Protein AF-A0A961MSW7-F1 (afdb_monomer)

Mean predicted aligned error: 19.06 Å

pLDDT: mean 79.47, std 16.55, range [31.94, 97.75]

Radius of gyration: 31.88 Å; Cα contacts (8 Å, |Δi|>4): 361; chains: 1; bounding box: 86×65×63 Å

Sequence (354 aa):
MDDGFERGGVAPSEGALSVLRSAATERIRQALGAEGLAASNPMQLAEMANDVLESLVAARDEKPTILEQRQMLREVVEVLNAERLAASQPEAPEEPEEDPLADPLAEPESRNAPDAKNKRSLQVKAQVMPLLMQRIDISVASSLGPDQLRAQIAEIVEEIIVDLRIQLNAAELRNIVRLLVDDMVGLGPLEPLLADETVTDIMVNGPHQVYVERKGKLELTDVQFRDDPHVIHVATRIVTEVGRRVDESVPLVDARLKDGSRVNIIIPPLAIDGPTIAIRKFSKKEITLDVMARQGNISTDMATVLKIAGRARLNILISGGTGSGKTTLLNAMSRMIDHGERTITIEDAAELQL

Structure (mmCIF, N/CA/C/O backbone):
data_AF-A0A961MSW7-F1
#
_entry.id   AF-A0A961MSW7-F1
#
loop_
_atom_site.group_PDB
_atom_site.id
_atom_site.type_symbol
_atom_site.label_atom_id
_atom_site.label_alt_id
_atom_site.label_comp_id
_atom_site.label_asym_id
_atom_site.label_entity_id
_atom_site.label_seq_id
_atom_site.pdbx_PDB_ins_code
_atom_site.Cartn_x
_atom_site.Cartn_y
_atom_site.Cartn_z
_atom_site.occupancy
_atom_site.B_iso_or_equiv
_atom_site.auth_seq_id
_atom_site.auth_comp_id
_atom_site.auth_asym_id
_atom_site.auth_atom_id
_atom_site.pdbx_PDB_model_num
ATOM 1 N N . MET A 1 1 ? -61.506 -53.353 21.361 1.00 39.97 1 MET A N 1
ATOM 2 C CA . MET A 1 1 ? -62.158 -52.034 21.426 1.00 39.97 1 MET A CA 1
ATOM 3 C C . MET A 1 1 ? -61.024 -51.036 21.257 1.00 39.97 1 MET A C 1
ATOM 5 O O . MET A 1 1 ? -60.507 -50.544 22.242 1.00 39.97 1 MET A O 1
ATOM 9 N N . ASP A 1 2 ? -60.353 -50.937 20.115 1.00 36.78 2 ASP A N 1
ATOM 10 C CA . ASP A 1 2 ? -60.849 -50.801 18.741 1.00 36.78 2 ASP A CA 1
ATOM 11 C C . ASP A 1 2 ? -61.930 -49.726 18.654 1.00 36.78 2 ASP A C 1
ATOM 13 O O . ASP A 1 2 ? -63.113 -50.037 18.711 1.00 36.78 2 ASP A O 1
ATOM 17 N N . ASP A 1 3 ? -61.476 -48.473 18.619 1.00 34.28 3 ASP A N 1
ATOM 18 C CA . ASP A 1 3 ? -62.242 -47.331 18.133 1.00 34.28 3 ASP A CA 1
ATOM 19 C C . ASP A 1 3 ? -61.426 -46.697 17.007 1.00 34.28 3 ASP A C 1
ATOM 21 O O . ASP A 1 3 ? -60.415 -46.020 17.217 1.00 34.28 3 ASP A O 1
ATOM 25 N N . GLY A 1 4 ? -61.855 -47.014 15.786 1.00 31.94 4 GLY A N 1
ATOM 26 C CA . GLY A 1 4 ? -61.312 -46.495 14.547 1.00 31.94 4 GLY A CA 1
ATOM 27 C C . GLY A 1 4 ? -61.619 -45.010 14.391 1.00 31.94 4 GLY A C 1
ATOM 28 O O . GLY A 1 4 ? -62.773 -44.594 14.320 1.00 31.94 4 GLY A O 1
ATOM 29 N N . PHE A 1 5 ? -60.560 -44.215 14.271 1.00 35.22 5 PHE A N 1
ATOM 30 C CA . PHE A 1 5 ? -60.626 -42.875 13.704 1.00 35.22 5 PHE A CA 1
ATOM 31 C C . PHE A 1 5 ? -60.411 -42.978 12.188 1.00 35.22 5 PHE A C 1
ATOM 33 O O . PHE A 1 5 ? -59.317 -42.753 11.676 1.00 35.22 5 PHE A O 1
ATOM 40 N N . GLU A 1 6 ? -61.470 -43.317 11.454 1.00 40.62 6 GLU A N 1
ATOM 41 C CA . GLU A 1 6 ? -61.567 -42.960 10.040 1.00 40.62 6 GLU A CA 1
ATOM 42 C C . GLU A 1 6 ? -62.096 -41.525 9.930 1.00 40.62 6 GLU A C 1
ATOM 44 O O . GLU A 1 6 ? -63.276 -41.248 10.143 1.00 40.62 6 GLU A O 1
ATOM 49 N N . ARG A 1 7 ? -61.215 -40.598 9.551 1.00 38.06 7 ARG A N 1
ATOM 50 C CA . ARG A 1 7 ? -61.574 -39.485 8.664 1.00 38.06 7 ARG A CA 1
ATOM 51 C C . ARG A 1 7 ? -60.476 -39.357 7.623 1.00 38.06 7 ARG A C 1
ATOM 53 O O . ARG A 1 7 ? -59.523 -38.603 7.793 1.00 38.06 7 ARG A O 1
ATOM 60 N N . GLY A 1 8 ? -60.616 -40.141 6.558 1.00 36.19 8 GLY A N 1
ATOM 61 C CA . GLY A 1 8 ? -59.889 -39.926 5.318 1.00 36.19 8 GLY A CA 1
ATOM 62 C C . GLY A 1 8 ? -60.312 -38.591 4.713 1.00 36.19 8 GLY A C 1
ATOM 63 O O . GLY A 1 8 ? -61.381 -38.485 4.123 1.00 36.19 8 GLY A O 1
ATOM 64 N N . GLY A 1 9 ? -59.477 -37.571 4.885 1.00 36.75 9 GLY A N 1
ATOM 65 C CA . GLY A 1 9 ? -59.354 -36.509 3.897 1.00 36.75 9 GLY A CA 1
ATOM 66 C C . GLY A 1 9 ? -58.279 -36.963 2.925 1.00 36.75 9 GLY A C 1
ATOM 67 O O . GLY A 1 9 ? -57.120 -37.083 3.318 1.00 36.75 9 GLY A O 1
ATOM 68 N N . VAL A 1 10 ? -58.666 -37.301 1.697 1.00 45.53 10 VAL A N 1
ATOM 69 C CA . VAL A 1 10 ? -57.711 -37.578 0.622 1.00 45.53 10 VAL A CA 1
ATOM 70 C C . VAL A 1 10 ? -56.854 -36.320 0.464 1.00 45.53 10 VAL A C 1
ATOM 72 O O . VAL A 1 10 ? -57.391 -35.229 0.284 1.00 45.53 10 VAL A O 1
ATOM 75 N N . ALA A 1 11 ? -55.534 -36.447 0.628 1.00 47.41 11 ALA A N 1
ATOM 76 C CA . ALA A 1 11 ? -54.629 -35.327 0.406 1.00 47.41 11 ALA A CA 1
ATOM 77 C C . ALA A 1 11 ? -54.784 -34.874 -1.056 1.00 47.41 11 ALA A C 1
ATOM 79 O O . ALA A 1 11 ? -54.751 -35.728 -1.952 1.00 47.41 11 ALA A O 1
ATOM 80 N N . PRO A 1 12 ? -54.987 -33.573 -1.320 1.00 56.25 12 PRO A N 1
ATOM 81 C CA . PRO A 1 12 ? -55.142 -33.094 -2.682 1.00 56.25 12 PRO A CA 1
ATOM 82 C C . PRO A 1 12 ? -53.897 -33.475 -3.487 1.00 56.25 12 PRO A C 1
ATOM 84 O O . PRO A 1 12 ? -52.772 -33.261 -3.043 1.00 56.25 12 PRO A O 1
ATOM 87 N N . SER A 1 13 ? -54.091 -34.058 -4.675 1.00 59.78 13 SER A N 1
ATOM 88 C CA . SER A 1 13 ? -52.970 -34.390 -5.567 1.00 59.78 13 SER A CA 1
ATOM 89 C C . SER A 1 13 ? -52.065 -33.167 -5.782 1.00 59.78 13 SER A C 1
ATOM 91 O O . SER A 1 13 ? -52.550 -32.037 -5.810 1.00 59.78 13 SER A O 1
ATOM 93 N N . GLU A 1 14 ? -50.762 -33.369 -5.977 1.00 60.00 14 GLU A N 1
ATOM 94 C CA . GLU A 1 14 ? -49.770 -32.292 -6.165 1.00 60.00 14 GLU A CA 1
ATOM 95 C C . GLU A 1 14 ? -50.173 -31.300 -7.288 1.00 60.00 14 GLU A C 1
ATOM 97 O O . GLU A 1 14 ? -49.920 -30.096 -7.212 1.00 60.00 14 GLU A O 1
ATOM 102 N N . GLY A 1 15 ? -50.925 -31.782 -8.287 1.00 64.56 15 GLY A N 1
ATOM 103 C CA . GLY A 1 15 ? -51.535 -30.963 -9.339 1.00 64.56 15 GLY A CA 1
ATOM 104 C C . GLY A 1 15 ? -52.689 -30.055 -8.881 1.00 64.56 15 GLY A C 1
ATOM 105 O O . GLY A 1 15 ? -52.911 -29.005 -9.469 1.00 64.56 15 GLY A O 1
ATOM 106 N N . ALA A 1 16 ? -53.421 -30.401 -7.823 1.00 68.19 16 ALA A N 1
ATOM 107 C CA . ALA A 1 16 ? -54.481 -29.560 -7.266 1.00 68.19 16 ALA A CA 1
ATOM 108 C C . ALA A 1 16 ? -53.926 -28.382 -6.442 1.00 68.19 16 ALA A C 1
ATOM 110 O O . ALA A 1 16 ? -54.521 -27.302 -6.451 1.00 68.19 16 ALA A O 1
ATOM 111 N N . LEU A 1 17 ? -52.781 -28.569 -5.774 1.00 74.12 17 LEU A N 1
ATOM 112 C CA . LEU A 1 17 ? -52.085 -27.520 -5.019 1.00 74.12 17 LEU A CA 1
ATOM 113 C C . LEU A 1 17 ? -51.439 -26.485 -5.951 1.00 74.12 17 LEU A C 1
ATOM 115 O O . LEU A 1 17 ? -51.534 -25.282 -5.705 1.00 74.12 17 LEU A O 1
ATOM 119 N N . SER A 1 18 ? -50.859 -26.928 -7.072 1.00 77.31 18 SER A N 1
ATOM 120 C CA . SER A 1 18 ? -50.291 -26.018 -8.074 1.00 77.31 18 SER A CA 1
ATOM 121 C C . SER A 1 18 ? -51.361 -25.142 -8.741 1.00 77.31 18 SER A C 1
ATOM 123 O O . SER A 1 18 ? -51.132 -23.949 -8.938 1.00 77.31 18 SER A O 1
ATOM 125 N N . VAL A 1 19 ? -52.557 -25.690 -8.994 1.00 82.06 19 VAL A N 1
ATOM 126 C CA . VAL A 1 19 ? -53.711 -24.932 -9.512 1.00 82.06 19 VAL A CA 1
ATOM 127 C C . VAL A 1 19 ? -54.172 -23.864 -8.518 1.00 82.06 19 VAL A C 1
ATOM 129 O O . VAL A 1 19 ? -54.450 -22.737 -8.928 1.00 82.06 19 VAL A O 1
ATOM 132 N N . LEU A 1 20 ? -54.226 -24.180 -7.219 1.00 83.31 20 LEU A N 1
ATOM 133 C CA . LEU A 1 20 ? -54.593 -23.213 -6.176 1.00 83.31 20 LEU A CA 1
ATOM 134 C C . LEU A 1 20 ? -53.576 -22.077 -6.066 1.00 83.31 20 LEU A C 1
ATOM 136 O O . LEU A 1 20 ? -53.967 -20.911 -6.014 1.00 83.31 20 LEU A O 1
ATOM 140 N N . ARG A 1 21 ? -52.283 -22.410 -6.101 1.00 85.00 21 ARG A N 1
ATOM 141 C CA . ARG A 1 21 ? -51.196 -21.427 -6.111 1.00 85.00 21 ARG A CA 1
ATOM 142 C C . ARG A 1 21 ? -51.318 -20.481 -7.303 1.00 85.00 21 ARG A C 1
ATOM 144 O O . ARG A 1 21 ? -51.353 -19.270 -7.120 1.00 85.00 21 ARG A O 1
ATOM 151 N N . SER A 1 22 ? -51.442 -21.026 -8.514 1.00 84.38 22 SER A N 1
ATOM 152 C CA . SER A 1 22 ? -51.567 -20.226 -9.736 1.00 84.38 22 SER A CA 1
ATOM 153 C C . SER A 1 22 ? -52.823 -19.349 -9.738 1.00 84.38 22 SER A C 1
ATOM 155 O O . SER A 1 22 ? -52.746 -18.187 -10.130 1.00 84.38 22 SER A O 1
ATOM 157 N N . ALA A 1 23 ? -53.959 -19.864 -9.257 1.00 86.88 23 ALA A N 1
ATOM 158 C CA . ALA A 1 23 ? -55.196 -19.093 -9.142 1.00 86.88 23 ALA A CA 1
ATOM 159 C C . ALA A 1 23 ? -55.085 -17.947 -8.120 1.00 86.88 23 ALA A C 1
ATOM 161 O O . ALA A 1 23 ? -55.600 -16.856 -8.367 1.00 86.88 23 ALA A O 1
ATOM 162 N N . ALA A 1 24 ? -54.400 -18.172 -6.994 1.00 87.19 24 ALA A N 1
ATOM 163 C CA . ALA A 1 24 ? -54.159 -17.141 -5.989 1.00 87.19 24 ALA A CA 1
ATOM 164 C C . ALA A 1 24 ? -53.252 -16.026 -6.528 1.00 87.19 24 ALA A C 1
ATOM 166 O O . ALA A 1 24 ? -53.612 -14.853 -6.437 1.00 87.19 24 ALA A O 1
ATOM 167 N N . THR A 1 25 ? -52.123 -16.383 -7.151 1.00 87.12 25 THR A N 1
ATOM 168 C CA . THR A 1 25 ? -51.197 -15.412 -7.754 1.00 87.12 25 THR A CA 1
ATOM 169 C C . THR A 1 25 ? -51.886 -14.574 -8.833 1.00 87.12 25 THR A C 1
ATOM 171 O O . THR A 1 25 ? -51.756 -13.353 -8.831 1.00 87.12 25 THR A O 1
ATOM 174 N N . GLU A 1 26 ? -52.672 -15.197 -9.717 1.00 88.12 26 GLU A N 1
ATOM 175 C CA . GLU A 1 26 ? -53.381 -14.485 -10.787 1.00 88.12 26 GLU A CA 1
ATOM 176 C C . GLU A 1 26 ? -54.451 -13.530 -10.243 1.00 88.12 26 GLU A C 1
ATOM 178 O O . GLU A 1 26 ? -54.560 -12.390 -10.690 1.00 88.12 26 GLU A O 1
ATOM 183 N N . ARG A 1 27 ? -55.208 -13.949 -9.223 1.00 88.56 27 ARG A N 1
ATOM 184 C CA . ARG A 1 27 ? -56.235 -13.100 -8.607 1.00 88.56 27 ARG A CA 1
ATOM 185 C C . ARG A 1 27 ? -55.637 -11.873 -7.919 1.00 88.56 27 ARG A C 1
ATOM 187 O O . ARG A 1 27 ? -56.224 -10.796 -7.978 1.00 88.56 27 ARG A O 1
ATOM 194 N N . ILE A 1 28 ? -54.467 -12.021 -7.300 1.00 87.44 28 ILE A N 1
ATOM 195 C CA . ILE A 1 28 ? -53.741 -10.907 -6.672 1.00 87.44 28 ILE A CA 1
ATOM 196 C C . ILE A 1 28 ? -53.161 -9.974 -7.741 1.00 87.44 28 ILE A C 1
ATOM 198 O O . ILE A 1 28 ? -53.264 -8.755 -7.604 1.00 87.44 28 ILE A O 1
ATOM 202 N N . ARG A 1 29 ? -52.644 -10.526 -8.845 1.00 86.69 29 ARG A N 1
ATOM 203 C CA . ARG A 1 29 ? -52.167 -9.747 -9.996 1.00 86.69 29 ARG A CA 1
ATOM 204 C C . ARG A 1 29 ? -53.279 -8.891 -10.605 1.00 86.69 29 ARG A C 1
ATOM 206 O O . ARG A 1 29 ? -53.068 -7.709 -10.858 1.00 86.69 29 ARG A O 1
ATOM 213 N N . GLN A 1 30 ? -54.472 -9.459 -10.775 1.00 86.44 30 GLN A N 1
ATOM 214 C CA . GLN A 1 30 ? -55.647 -8.736 -11.274 1.00 86.44 30 GLN A CA 1
ATOM 215 C C . GLN A 1 30 ? -56.149 -7.666 -10.297 1.00 86.44 30 GLN A C 1
ATOM 217 O O . GLN A 1 30 ? -56.642 -6.631 -10.735 1.00 86.44 30 GLN A O 1
ATOM 222 N N . ALA A 1 31 ? -56.025 -7.899 -8.987 1.00 85.81 31 ALA A N 1
ATOM 223 C CA . ALA A 1 31 ? -56.463 -6.948 -7.969 1.00 85.81 31 ALA A CA 1
ATOM 224 C C . ALA A 1 31 ? -55.526 -5.735 -7.828 1.00 85.81 31 ALA A C 1
ATOM 226 O O . ALA A 1 31 ? -56.005 -4.630 -7.590 1.00 85.81 31 ALA A O 1
ATOM 227 N N . LEU A 1 32 ? -54.209 -5.935 -7.955 1.00 83.06 32 LEU A N 1
ATOM 228 C CA . LEU A 1 32 ? -53.208 -4.881 -7.747 1.00 83.06 32 LEU A CA 1
ATOM 229 C C . LEU A 1 32 ? -52.755 -4.192 -9.042 1.00 83.06 32 LEU A C 1
ATOM 231 O O . LEU A 1 32 ? -52.395 -3.016 -9.007 1.00 83.06 32 LEU A O 1
ATOM 235 N N . GLY A 1 33 ? -52.747 -4.894 -10.179 1.00 80.94 33 GLY A N 1
ATOM 236 C CA . GLY A 1 33 ? -52.084 -4.414 -11.396 1.00 80.94 33 GLY A CA 1
ATOM 237 C C . GLY A 1 33 ? -50.563 -4.246 -11.223 1.00 80.94 33 GLY A C 1
ATOM 238 O O . GLY A 1 33 ? -50.015 -4.457 -10.141 1.00 80.94 33 GLY A O 1
ATOM 239 N N . ALA A 1 34 ? -49.854 -3.867 -12.291 1.00 73.62 34 ALA A N 1
ATOM 240 C CA . ALA A 1 34 ? -48.390 -3.723 -12.258 1.00 73.62 34 ALA A CA 1
ATOM 241 C C . ALA A 1 34 ? -47.924 -2.597 -11.311 1.00 73.62 34 ALA A C 1
ATOM 243 O O . ALA A 1 34 ? -47.009 -2.794 -10.511 1.00 73.62 34 ALA A O 1
ATOM 244 N N . GLU A 1 35 ? -48.603 -1.446 -11.343 1.00 73.06 35 GLU A N 1
ATOM 245 C CA . GLU A 1 35 ? -48.286 -0.293 -10.489 1.00 73.06 35 GLU A CA 1
ATOM 246 C C . GLU A 1 35 ? -48.590 -0.563 -9.008 1.00 73.06 35 GLU A C 1
ATOM 248 O O . GLU A 1 35 ? -47.777 -0.250 -8.135 1.00 73.06 35 GLU A O 1
ATOM 253 N N . GLY A 1 36 ? -49.732 -1.192 -8.704 1.00 79.25 36 GLY A N 1
ATOM 254 C CA . GLY A 1 36 ? -50.098 -1.523 -7.326 1.00 79.25 36 GLY A CA 1
ATOM 255 C C . GLY A 1 36 ? -49.202 -2.607 -6.730 1.00 79.25 36 GLY A C 1
ATOM 256 O O . GLY A 1 36 ? -48.890 -2.559 -5.538 1.00 79.25 36 GLY A O 1
ATOM 257 N N . LEU A 1 37 ? -48.717 -3.544 -7.551 1.00 81.06 37 LEU A N 1
ATOM 258 C CA . LEU A 1 37 ? -47.756 -4.552 -7.113 1.00 81.06 37 LEU A CA 1
ATOM 259 C C . LEU A 1 37 ? -46.410 -3.910 -6.751 1.00 81.06 37 LEU A C 1
ATOM 261 O O . LEU A 1 37 ? -45.877 -4.208 -5.685 1.00 81.06 37 LEU A O 1
ATOM 265 N N . ALA A 1 38 ? -45.904 -2.988 -7.581 1.00 79.75 38 ALA A N 1
ATOM 266 C CA . ALA A 1 38 ? -44.663 -2.248 -7.332 1.00 79.75 38 ALA A CA 1
ATOM 267 C C . ALA A 1 38 ? -44.727 -1.379 -6.059 1.00 79.75 38 ALA A C 1
ATOM 269 O O . ALA A 1 38 ? -43.737 -1.278 -5.328 1.00 79.75 38 ALA A O 1
ATOM 270 N N . ALA A 1 39 ? -45.893 -0.787 -5.773 1.00 80.50 39 ALA A N 1
ATOM 271 C CA . ALA A 1 39 ? -46.122 0.087 -4.619 1.00 80.50 39 ALA A CA 1
ATOM 272 C C . ALA A 1 39 ? -46.378 -0.657 -3.290 1.00 80.50 39 ALA A C 1
ATOM 274 O O . ALA A 1 39 ? -46.269 -0.058 -2.218 1.00 80.50 39 ALA A O 1
ATOM 275 N N . SER A 1 40 ? -46.717 -1.948 -3.337 1.00 82.31 40 SER A N 1
ATOM 276 C CA . SER A 1 40 ? -47.061 -2.740 -2.148 1.00 82.31 40 SER A CA 1
ATOM 277 C C . SER A 1 40 ? -45.824 -3.139 -1.340 1.00 82.31 40 SER A C 1
ATOM 279 O O . SER A 1 40 ? -44.798 -3.518 -1.897 1.00 82.31 40 SER A O 1
ATOM 281 N N . ASN A 1 41 ? -45.896 -3.113 -0.007 1.00 85.56 41 ASN A N 1
ATOM 282 C CA . ASN A 1 41 ? -44.807 -3.628 0.830 1.00 85.56 41 ASN A CA 1
ATOM 283 C C . ASN A 1 41 ? -44.927 -5.160 1.051 1.00 85.56 41 ASN A C 1
ATOM 285 O O . ASN A 1 41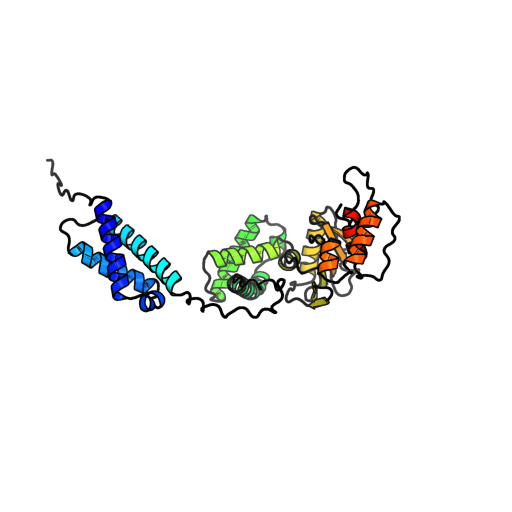 ? -46.013 -5.724 0.895 1.00 85.56 41 ASN A O 1
ATOM 289 N N . PRO A 1 42 ? -43.841 -5.867 1.433 1.00 81.44 42 PRO A N 1
ATOM 290 C CA . PRO A 1 42 ? -43.862 -7.330 1.581 1.00 81.44 42 PRO A CA 1
ATOM 291 C C . PRO A 1 42 ? -44.884 -7.862 2.594 1.00 81.44 42 PRO A C 1
ATOM 293 O O . PRO A 1 42 ? -45.360 -8.984 2.448 1.00 81.44 42 PRO A O 1
ATOM 296 N N . MET A 1 43 ? -45.224 -7.070 3.616 1.00 82.94 43 MET A N 1
ATOM 297 C CA . MET A 1 43 ? -46.192 -7.462 4.641 1.00 82.94 43 MET A CA 1
ATOM 298 C C . MET A 1 43 ? -47.629 -7.380 4.109 1.00 82.94 43 MET A C 1
ATOM 300 O O . MET A 1 43 ? -48.402 -8.305 4.326 1.00 82.94 43 MET A O 1
ATOM 304 N N . GLN A 1 44 ? -47.943 -6.346 3.321 1.00 84.25 44 GLN A N 1
ATOM 305 C CA . GLN A 1 44 ? -49.229 -6.196 2.627 1.00 84.25 44 GLN A CA 1
ATOM 306 C C . GLN A 1 44 ? -49.465 -7.314 1.605 1.00 84.25 44 GLN A C 1
ATOM 308 O O . GLN A 1 44 ? -50.559 -7.866 1.537 1.00 84.25 44 GLN A O 1
ATOM 313 N N . LEU A 1 45 ? -48.432 -7.702 0.845 1.00 86.12 45 LEU A N 1
ATOM 314 C CA . LEU A 1 45 ? -48.537 -8.818 -0.103 1.00 86.12 45 LEU A CA 1
ATOM 315 C C . LEU A 1 45 ? -48.767 -10.160 0.599 1.00 86.12 45 LEU A C 1
ATOM 317 O O . LEU A 1 45 ? -49.515 -10.991 0.089 1.00 86.12 45 LEU A O 1
ATOM 321 N N . ALA A 1 46 ? -48.151 -10.374 1.765 1.00 83.44 46 ALA A N 1
ATOM 322 C CA . ALA A 1 46 ? -48.352 -11.587 2.552 1.00 83.44 46 ALA A CA 1
ATOM 323 C C . ALA A 1 46 ? -49.764 -11.679 3.146 1.00 83.44 46 ALA A C 1
ATOM 325 O O . ALA A 1 46 ? -50.361 -12.753 3.119 1.00 83.44 46 ALA A O 1
ATOM 326 N N . GLU A 1 47 ? -50.307 -10.562 3.632 1.00 85.38 47 GLU A N 1
ATOM 327 C CA . GLU A 1 47 ? -51.673 -10.478 4.158 1.00 85.38 47 GLU A CA 1
ATOM 328 C C . GLU A 1 47 ? -52.707 -10.737 3.051 1.00 85.38 47 GLU A C 1
ATOM 330 O O . GLU A 1 47 ? -53.531 -11.641 3.170 1.00 85.38 47 GLU A O 1
ATOM 335 N N . MET A 1 48 ? -52.571 -10.067 1.901 1.00 86.44 48 MET A N 1
ATOM 336 C CA . MET A 1 48 ? -53.444 -10.300 0.744 1.00 86.44 48 MET A CA 1
ATOM 337 C C . MET A 1 48 ? -53.347 -11.730 0.200 1.00 86.44 48 MET A C 1
ATOM 339 O O . MET A 1 48 ? -54.358 -12.316 -0.192 1.00 86.44 48 MET A O 1
ATOM 343 N N . ALA A 1 49 ? -52.142 -12.306 0.163 1.00 88.25 49 ALA A N 1
ATOM 344 C CA . ALA A 1 49 ? -51.954 -13.690 -0.256 1.00 88.25 49 ALA A CA 1
ATOM 345 C C . ALA A 1 49 ? -52.648 -14.671 0.692 1.00 88.25 49 ALA A C 1
ATOM 347 O O . ALA A 1 49 ? -53.251 -15.637 0.221 1.00 88.25 49 ALA A O 1
ATOM 348 N N . ASN A 1 50 ? -52.610 -14.404 2.000 1.00 88.88 50 ASN A N 1
ATOM 349 C CA . ASN A 1 50 ? -53.307 -15.210 2.992 1.00 88.88 50 ASN A CA 1
ATOM 350 C C . ASN A 1 50 ? -54.828 -15.140 2.799 1.00 88.88 50 ASN A C 1
ATOM 352 O O . ASN A 1 50 ? -55.463 -16.182 2.660 1.00 88.88 50 ASN A O 1
ATOM 356 N N . ASP A 1 51 ? -55.396 -13.940 2.669 1.00 87.62 51 ASP A N 1
ATOM 357 C CA . ASP A 1 51 ? -56.843 -13.746 2.502 1.00 87.62 51 ASP A CA 1
ATOM 358 C C . ASP A 1 51 ? -57.381 -14.398 1.218 1.00 87.62 51 ASP A C 1
ATOM 360 O O . ASP A 1 51 ? -58.431 -15.053 1.203 1.00 87.62 51 ASP A O 1
ATOM 364 N N . VAL A 1 52 ? -56.642 -14.263 0.111 1.00 89.38 52 VAL A N 1
ATOM 365 C CA . VAL A 1 52 ? -57.024 -14.870 -1.168 1.00 89.38 52 VAL A CA 1
ATOM 366 C C . VAL A 1 52 ? -56.943 -16.393 -1.094 1.00 89.38 52 VAL A C 1
ATOM 368 O O . VAL A 1 52 ? -57.878 -17.065 -1.540 1.00 89.38 52 VAL A O 1
ATOM 371 N N . LEU A 1 53 ? -55.876 -16.949 -0.514 1.00 87.31 53 LEU A N 1
ATOM 372 C CA . LEU A 1 53 ? -55.736 -18.396 -0.344 1.00 87.31 53 LEU A CA 1
ATOM 373 C C . LEU A 1 53 ? -56.811 -18.963 0.587 1.00 87.31 53 LEU A C 1
ATOM 375 O O . LEU A 1 53 ? -57.404 -19.987 0.249 1.00 87.31 53 LEU A O 1
ATOM 379 N N . GLU A 1 54 ? -57.131 -18.287 1.692 1.00 85.94 54 GLU A N 1
ATOM 380 C CA . GLU A 1 54 ? -58.224 -18.680 2.585 1.00 85.94 54 GLU A CA 1
ATOM 381 C C . GLU A 1 54 ? -59.566 -18.718 1.845 1.00 85.94 54 GLU A C 1
ATOM 383 O O . GLU A 1 54 ? -60.305 -19.700 1.956 1.00 85.94 54 GLU A O 1
ATOM 388 N N . SER A 1 55 ? -59.855 -17.716 1.008 1.00 87.25 55 SER A N 1
ATOM 389 C CA . SER A 1 55 ? -61.092 -17.680 0.215 1.00 87.25 55 SER A CA 1
ATOM 390 C C . SER A 1 55 ? -61.184 -18.809 -0.825 1.00 87.25 55 SER A C 1
ATOM 392 O O . SER A 1 55 ? -62.254 -19.385 -1.028 1.00 87.25 55 SER A O 1
ATOM 394 N N . LEU A 1 56 ? -60.064 -19.162 -1.468 1.00 85.06 56 LEU A N 1
ATOM 395 C CA . LEU A 1 56 ? -59.996 -20.219 -2.482 1.00 85.06 56 LEU A CA 1
ATOM 396 C C . LEU A 1 56 ? -60.057 -21.618 -1.860 1.00 85.06 56 LEU A C 1
ATOM 398 O O . LEU A 1 56 ? -60.649 -22.528 -2.441 1.00 85.06 56 LEU A O 1
ATOM 402 N N . VAL A 1 57 ? -59.476 -21.785 -0.672 1.00 85.38 57 VAL A N 1
ATOM 403 C CA . VAL A 1 57 ? -59.532 -23.029 0.103 1.00 85.38 57 VAL A CA 1
ATOM 404 C C . VAL A 1 57 ? -60.920 -23.240 0.714 1.00 85.38 57 VAL A C 1
ATOM 406 O O . VAL A 1 57 ? -61.408 -24.369 0.740 1.00 85.38 57 VAL A O 1
ATOM 409 N N . ALA A 1 58 ? -61.589 -22.177 1.168 1.00 83.12 58 ALA A N 1
ATOM 410 C CA . ALA A 1 58 ? -62.936 -22.259 1.736 1.00 83.12 58 ALA A CA 1
ATOM 411 C C . ALA A 1 58 ? -63.997 -22.714 0.718 1.00 83.12 58 ALA A C 1
ATOM 413 O O . ALA A 1 58 ? -64.983 -23.335 1.108 1.00 83.12 58 ALA A O 1
ATOM 414 N N . ALA A 1 59 ? -63.783 -22.439 -0.571 1.00 78.19 59 ALA A N 1
ATOM 415 C CA . ALA A 1 59 ? -64.691 -22.792 -1.661 1.00 78.19 59 ALA A CA 1
ATOM 416 C C . ALA A 1 59 ? -64.549 -24.245 -2.166 1.00 78.19 59 ALA A C 1
ATOM 418 O O . ALA A 1 59 ? -65.182 -24.601 -3.160 1.00 78.19 59 ALA A O 1
ATOM 419 N N . ARG A 1 60 ? -63.711 -25.078 -1.529 1.00 76.88 60 ARG A N 1
ATOM 420 C CA . ARG A 1 60 ? -63.453 -26.466 -1.943 1.00 76.88 60 ARG A CA 1
ATOM 421 C C . ARG A 1 60 ? -63.983 -27.500 -0.955 1.00 76.88 60 ARG A C 1
ATOM 423 O O . ARG A 1 60 ? -63.912 -27.312 0.259 1.00 76.88 60 ARG A O 1
ATOM 430 N N . ASP A 1 61 ? -64.417 -28.631 -1.511 1.00 70.94 61 ASP A N 1
ATOM 431 C CA . ASP A 1 61 ? -64.851 -29.808 -0.750 1.00 70.94 61 ASP A CA 1
ATOM 432 C C . ASP A 1 61 ? -63.669 -30.526 -0.071 1.00 70.94 61 ASP A C 1
ATOM 434 O O . ASP A 1 61 ? -63.774 -30.948 1.081 1.00 70.94 61 ASP A O 1
ATOM 438 N N . GLU A 1 62 ? -62.512 -30.597 -0.739 1.00 77.88 62 GLU A N 1
ATOM 439 C CA . GLU A 1 62 ? -61.265 -31.134 -0.179 1.00 77.88 62 GLU A CA 1
ATOM 440 C C . GLU A 1 62 ? -60.323 -30.004 0.237 1.00 77.88 62 GLU A C 1
ATOM 442 O O . GLU A 1 62 ? -59.857 -29.211 -0.591 1.00 77.88 62 GLU A O 1
ATOM 447 N N . LYS A 1 63 ? -60.033 -29.936 1.541 1.00 78.38 63 LYS A N 1
ATOM 448 C CA . LYS A 1 63 ? -59.183 -28.895 2.118 1.00 78.38 63 LYS A CA 1
ATOM 449 C C . LYS A 1 63 ? -57.735 -29.382 2.235 1.00 78.38 63 LYS A C 1
ATOM 451 O O . LYS A 1 63 ? -57.511 -30.419 2.860 1.00 78.38 63 LYS A O 1
ATOM 456 N N . PRO A 1 64 ? -56.755 -28.627 1.710 1.00 81.50 64 PRO A N 1
ATOM 457 C CA . PRO A 1 64 ? -55.345 -28.899 1.947 1.00 81.50 64 PRO A CA 1
ATOM 458 C C . PRO A 1 64 ? -55.023 -28.829 3.439 1.00 81.50 64 PRO A C 1
ATOM 460 O O . PRO A 1 64 ? -55.653 -28.085 4.198 1.00 81.50 64 PRO A O 1
ATOM 463 N N . THR A 1 65 ? -54.023 -29.592 3.857 1.00 83.12 65 THR A N 1
ATOM 464 C CA . THR A 1 65 ? -53.518 -29.590 5.229 1.00 83.12 65 THR A CA 1
ATOM 465 C C . THR A 1 65 ? -52.928 -28.230 5.607 1.00 83.12 65 THR A C 1
ATOM 467 O O . THR A 1 65 ? -52.535 -27.429 4.761 1.00 83.12 65 THR A O 1
ATOM 470 N N . ILE A 1 66 ? -52.803 -27.968 6.911 1.00 77.19 66 ILE A N 1
ATOM 471 C CA . ILE A 1 66 ? -52.203 -26.724 7.428 1.00 77.19 66 ILE A CA 1
ATOM 472 C C . ILE A 1 66 ? -50.765 -26.535 6.911 1.00 77.19 66 ILE A C 1
ATOM 474 O O . ILE A 1 66 ? -50.331 -25.408 6.666 1.00 77.19 66 ILE A O 1
ATOM 478 N N . LEU A 1 67 ? -50.017 -27.629 6.737 1.00 72.62 67 LEU A N 1
ATOM 479 C CA . LEU A 1 67 ? -48.650 -27.584 6.220 1.00 72.62 67 LEU A CA 1
ATOM 480 C C . LEU A 1 67 ? -48.623 -27.191 4.736 1.00 72.62 67 LEU A C 1
ATOM 482 O O . LEU A 1 67 ? -47.853 -26.309 4.363 1.00 72.62 67 LEU A O 1
ATOM 486 N N . GLU A 1 68 ? -49.510 -27.770 3.925 1.00 80.50 68 GLU A N 1
ATOM 487 C CA . GLU A 1 68 ? -49.658 -27.436 2.502 1.00 80.50 68 GLU A CA 1
ATOM 488 C C . GLU A 1 68 ? -50.139 -25.994 2.308 1.00 80.50 68 GLU A C 1
ATOM 490 O O . GLU A 1 68 ? -49.620 -25.283 1.454 1.00 80.50 68 GLU A O 1
ATOM 495 N N . GLN A 1 69 ? -51.065 -25.512 3.143 1.00 80.88 69 GLN A N 1
ATOM 496 C CA . GLN A 1 69 ? -51.507 -24.113 3.119 1.00 80.88 69 GLN A CA 1
ATOM 497 C C . GLN A 1 69 ? -50.362 -23.142 3.428 1.00 80.88 69 GLN A C 1
ATOM 499 O O . GLN A 1 69 ? -50.181 -22.152 2.720 1.00 80.88 69 GLN A O 1
ATOM 504 N N . ARG A 1 70 ? -49.535 -23.448 4.437 1.00 80.75 70 ARG A N 1
ATOM 505 C CA . ARG A 1 70 ? -48.343 -22.648 4.768 1.00 80.75 70 ARG A CA 1
ATOM 506 C C . ARG A 1 70 ? -47.295 -22.669 3.662 1.00 80.75 70 ARG A C 1
ATOM 508 O O . ARG A 1 70 ? -46.642 -21.651 3.437 1.00 80.75 70 ARG A O 1
ATOM 515 N N . GLN A 1 71 ? -47.118 -23.807 2.997 1.00 81.12 71 GLN A N 1
ATOM 516 C CA . GLN A 1 71 ? -46.201 -23.927 1.869 1.00 81.12 71 GLN A CA 1
ATOM 517 C C . GLN A 1 71 ? -46.698 -23.114 0.666 1.00 81.12 71 GLN A C 1
ATOM 519 O O . GLN A 1 71 ? -45.942 -22.304 0.137 1.00 81.12 71 GLN A O 1
ATOM 524 N N . MET A 1 72 ? -47.980 -23.231 0.307 1.00 85.12 72 MET A N 1
ATOM 525 C CA . MET A 1 72 ? -48.586 -22.434 -0.764 1.00 85.12 72 MET A CA 1
ATOM 526 C C . MET A 1 72 ? -48.487 -20.934 -0.487 1.00 85.12 72 MET A C 1
ATOM 528 O O . MET A 1 72 ? -48.123 -20.179 -1.383 1.00 85.12 72 MET A O 1
ATOM 532 N N . LEU A 1 73 ? -48.753 -20.496 0.748 1.00 87.06 73 LEU A N 1
ATOM 533 C CA . LEU A 1 73 ? -48.626 -19.088 1.121 1.00 87.06 73 LEU A CA 1
ATOM 534 C C . LEU A 1 73 ? -47.201 -18.571 0.898 1.00 87.06 73 LEU A C 1
ATOM 536 O O . LEU A 1 73 ? -47.025 -17.506 0.312 1.00 87.06 73 LEU A O 1
ATOM 540 N N . ARG A 1 74 ? -46.180 -19.330 1.317 1.00 87.12 74 ARG A N 1
ATOM 541 C CA . ARG A 1 74 ? -44.776 -18.958 1.078 1.00 87.12 74 ARG A CA 1
ATOM 542 C C . ARG A 1 74 ? -44.474 -18.832 -0.409 1.00 87.12 74 ARG A C 1
ATOM 544 O O . ARG A 1 74 ? -43.938 -17.810 -0.820 1.00 87.12 74 ARG A O 1
ATOM 551 N N . GLU A 1 75 ? -44.866 -19.820 -1.206 1.00 86.50 75 GLU A N 1
ATOM 552 C CA . GLU A 1 75 ? -44.592 -19.828 -2.645 1.00 86.50 75 GLU A CA 1
ATOM 553 C C . GLU A 1 75 ? -45.310 -18.682 -3.381 1.00 86.50 75 GLU A C 1
ATOM 555 O O . GLU A 1 75 ? -44.712 -18.023 -4.229 1.00 86.50 75 GLU A O 1
ATOM 560 N N . VAL A 1 76 ? -46.571 -18.382 -3.037 1.00 87.75 76 VAL A N 1
ATOM 561 C CA . VAL A 1 76 ? -47.308 -17.242 -3.615 1.00 87.75 76 VAL A CA 1
ATOM 562 C C . VAL A 1 76 ? -46.624 -15.918 -3.260 1.00 87.75 76 VAL A C 1
ATOM 564 O O . VAL A 1 76 ? -46.437 -15.070 -4.131 1.00 87.75 76 VAL A O 1
ATOM 567 N N . VAL A 1 77 ? -46.212 -15.743 -2.001 1.00 88.19 77 VAL A N 1
ATOM 568 C CA . VAL A 1 77 ? -45.539 -14.522 -1.530 1.00 88.19 77 VAL A CA 1
ATOM 569 C C . VAL A 1 77 ? -44.154 -14.355 -2.156 1.00 88.19 77 VAL A C 1
ATOM 571 O O . VAL A 1 77 ? -43.755 -13.229 -2.452 1.00 88.19 77 VAL A O 1
ATOM 574 N N . GLU A 1 78 ? -43.420 -15.441 -2.392 1.00 87.81 78 GLU A N 1
ATOM 575 C CA . GLU A 1 78 ? -42.137 -15.406 -3.101 1.00 87.81 78 GLU A CA 1
ATOM 576 C C . GLU A 1 78 ? -42.305 -14.944 -4.553 1.00 87.81 78 GLU A C 1
ATOM 578 O O . GLU A 1 78 ? -41.592 -14.035 -4.983 1.00 87.81 78 GLU A O 1
ATOM 583 N N . VAL A 1 79 ? -43.287 -15.491 -5.279 1.00 89.19 79 VAL A N 1
ATOM 584 C CA . VAL A 1 79 ? -43.578 -15.092 -6.668 1.00 89.19 79 VAL A CA 1
ATOM 585 C C . VAL A 1 79 ? -43.987 -13.620 -6.747 1.00 89.19 79 VAL A C 1
ATOM 587 O O . VAL A 1 79 ? -43.423 -12.865 -7.538 1.00 89.19 79 VAL A O 1
ATOM 590 N N . LEU A 1 80 ? -44.906 -13.175 -5.886 1.00 86.31 80 LEU A N 1
ATOM 591 C CA . LEU A 1 80 ? -45.365 -11.782 -5.872 1.00 86.31 80 LEU A CA 1
ATOM 592 C C . LEU A 1 80 ? -44.254 -10.802 -5.480 1.00 86.31 80 LEU A C 1
ATOM 594 O O . LEU A 1 80 ? -44.193 -9.696 -6.012 1.00 86.31 80 LEU A O 1
ATOM 598 N N . ASN A 1 81 ? -43.347 -11.191 -4.577 1.00 85.12 81 ASN A N 1
ATOM 599 C CA . ASN A 1 81 ? -42.194 -10.358 -4.243 1.00 85.12 81 ASN A CA 1
ATOM 600 C C . ASN A 1 81 ? -41.190 -10.278 -5.394 1.00 85.12 81 ASN A C 1
ATOM 602 O O . ASN A 1 81 ? -40.669 -9.194 -5.645 1.00 85.12 81 ASN A O 1
ATOM 606 N N . ALA A 1 82 ? -40.926 -11.379 -6.100 1.00 84.25 82 ALA A N 1
ATOM 607 C CA . ALA A 1 82 ? -40.062 -11.360 -7.278 1.00 84.25 82 ALA A CA 1
ATOM 608 C C . ALA A 1 82 ? -40.625 -10.433 -8.370 1.00 84.25 82 ALA A C 1
ATOM 610 O O . ALA A 1 82 ? -39.896 -9.600 -8.909 1.00 84.25 82 ALA A O 1
ATOM 611 N N . GLU A 1 83 ? -41.934 -10.506 -8.627 1.00 84.31 83 GLU A N 1
ATOM 612 C CA . GLU A 1 83 ? -42.629 -9.629 -9.577 1.00 84.31 83 GLU A CA 1
ATOM 613 C C . GLU A 1 83 ? -42.650 -8.169 -9.119 1.00 84.31 83 GLU A C 1
ATOM 615 O O . GLU A 1 83 ? -42.400 -7.274 -9.920 1.00 84.31 83 GLU A O 1
ATOM 620 N N . ARG A 1 84 ? -42.857 -7.906 -7.825 1.00 85.38 84 ARG A N 1
ATOM 621 C CA . ARG A 1 84 ? -42.736 -6.557 -7.260 1.00 85.38 84 ARG A CA 1
ATOM 622 C C . ARG A 1 84 ? -41.347 -5.971 -7.496 1.00 85.38 84 ARG A C 1
ATOM 624 O O . ARG A 1 84 ? -41.233 -4.808 -7.877 1.00 85.38 84 ARG A O 1
ATOM 631 N N . LEU A 1 85 ? -40.290 -6.747 -7.245 1.00 79.44 85 LEU A N 1
ATOM 632 C CA . LEU A 1 85 ? -38.922 -6.289 -7.487 1.00 79.44 85 LEU A CA 1
ATOM 633 C C . LEU A 1 85 ? -38.690 -5.984 -8.973 1.00 79.44 85 LEU A C 1
ATOM 635 O O . LEU A 1 85 ? -38.021 -4.996 -9.269 1.00 79.44 85 LEU A O 1
ATOM 639 N N . ALA A 1 86 ? -39.267 -6.777 -9.879 1.00 77.69 86 ALA A N 1
ATOM 640 C CA . ALA A 1 86 ? -39.207 -6.531 -11.318 1.00 77.69 86 ALA A CA 1
ATOM 641 C C . ALA A 1 86 ? -39.998 -5.275 -11.737 1.00 77.69 86 ALA A C 1
ATOM 643 O O . ALA A 1 86 ? -39.481 -4.462 -12.491 1.00 77.69 86 ALA A O 1
ATOM 644 N N . ALA A 1 87 ? -41.200 -5.065 -11.192 1.00 69.69 87 ALA A N 1
ATOM 645 C CA . ALA A 1 87 ? -42.064 -3.920 -11.499 1.00 69.69 87 ALA A CA 1
ATOM 646 C C . ALA A 1 87 ? -41.599 -2.596 -10.858 1.00 69.69 87 ALA A C 1
ATOM 648 O O . ALA A 1 87 ? -41.986 -1.519 -11.298 1.00 69.69 87 ALA A O 1
ATOM 649 N N . SER A 1 88 ? -40.766 -2.657 -9.812 1.00 64.31 88 SER A N 1
ATOM 650 C CA . SER A 1 88 ? -40.168 -1.476 -9.166 1.00 64.31 88 SER A CA 1
ATOM 651 C C . SER A 1 88 ? -38.936 -0.916 -9.892 1.00 64.31 88 SER A C 1
ATOM 653 O O . SER A 1 88 ? -38.391 0.108 -9.474 1.00 64.31 88 SER A O 1
ATOM 655 N N . GLN A 1 89 ? -38.481 -1.578 -10.960 1.00 58.12 89 GLN A N 1
ATOM 656 C CA . GLN A 1 89 ? -37.422 -1.075 -11.832 1.00 58.12 89 GLN A CA 1
ATOM 657 C C . GLN A 1 89 ? -38.072 -0.276 -12.972 1.00 58.12 89 GLN A C 1
ATOM 659 O O . GLN A 1 89 ? -38.926 -0.828 -13.661 1.00 58.12 89 GLN A O 1
ATOM 664 N N . PRO A 1 90 ? -37.730 1.009 -13.174 1.00 45.19 90 PRO A N 1
ATOM 665 C CA . PRO A 1 90 ? -38.306 1.784 -14.268 1.00 45.19 90 PRO A CA 1
ATOM 666 C C . PRO A 1 90 ? -37.903 1.185 -15.622 1.00 45.19 90 PRO A C 1
ATOM 668 O O . PRO A 1 90 ? -36.739 0.823 -15.813 1.00 45.19 90 PRO A O 1
ATOM 671 N N . GLU A 1 91 ? -38.863 1.104 -16.551 1.00 41.75 91 GLU A N 1
ATOM 672 C CA . GLU A 1 91 ? -38.602 0.819 -17.966 1.00 41.75 91 GLU A CA 1
ATOM 673 C C . GLU A 1 91 ? -37.512 1.764 -18.486 1.00 41.75 91 GLU A C 1
ATOM 675 O O . GLU A 1 91 ? -37.548 2.979 -18.266 1.00 41.75 91 GLU A O 1
ATOM 680 N N . ALA A 1 92 ? -36.503 1.183 -19.136 1.00 43.81 92 ALA A N 1
ATOM 681 C CA . ALA A 1 92 ? -35.442 1.933 -19.790 1.00 43.81 92 ALA A CA 1
ATOM 682 C C . ALA A 1 92 ? -36.047 2.830 -20.890 1.00 43.81 92 ALA A C 1
ATOM 684 O O . ALA A 1 92 ? -36.941 2.370 -21.602 1.00 43.81 92 ALA A O 1
ATOM 685 N N . PRO A 1 93 ? -35.588 4.084 -21.065 1.00 38.38 93 PRO A N 1
ATOM 686 C CA . PRO A 1 93 ? -36.053 4.910 -22.173 1.00 38.38 93 PRO A CA 1
ATOM 687 C C . PRO A 1 93 ? -35.633 4.292 -23.512 1.00 38.38 93 PRO A C 1
ATOM 689 O O . PRO A 1 93 ? -34.529 3.755 -23.614 1.00 38.38 93 PRO A O 1
ATOM 692 N N . GLU A 1 94 ? -36.497 4.417 -24.523 1.00 39.41 94 GLU A N 1
ATOM 693 C CA . GLU A 1 94 ? -36.163 4.167 -25.930 1.00 39.41 94 GLU A CA 1
ATOM 694 C C . GLU A 1 94 ? -34.873 4.913 -26.316 1.00 39.41 94 GLU A C 1
ATOM 696 O O . GLU A 1 94 ? -34.683 6.084 -25.971 1.00 39.41 94 GLU A O 1
ATOM 701 N N . GLU A 1 95 ? -33.972 4.201 -26.995 1.00 38.12 95 GLU A N 1
ATOM 702 C CA . GLU A 1 95 ? -32.666 4.689 -27.443 1.00 38.12 95 GLU A CA 1
ATOM 703 C C . GLU A 1 95 ? -32.815 5.944 -28.329 1.00 38.12 95 GLU A C 1
ATOM 705 O O . GLU A 1 95 ? -33.602 5.925 -29.279 1.00 38.12 95 GLU A O 1
ATOM 710 N N . PRO A 1 96 ? -32.067 7.039 -28.082 1.00 35.78 96 PRO A N 1
ATOM 711 C CA . PRO A 1 96 ? -31.945 8.102 -29.066 1.00 35.78 96 PRO A CA 1
ATOM 712 C C . PRO A 1 96 ? -31.027 7.649 -30.209 1.00 35.78 96 PRO A C 1
ATOM 714 O O . PRO A 1 96 ? -30.002 7.011 -29.969 1.00 35.78 96 PRO A O 1
ATOM 717 N N . GLU A 1 97 ? -31.396 8.018 -31.439 1.00 39.44 97 GLU A N 1
ATOM 718 C CA . GLU A 1 97 ? -30.593 7.837 -32.654 1.00 39.44 97 GLU A CA 1
ATOM 719 C C . GLU A 1 97 ? -29.122 8.239 -32.435 1.00 39.44 97 GLU A C 1
ATOM 721 O O . GLU A 1 97 ? -28.828 9.312 -31.901 1.00 39.44 97 GLU A O 1
ATOM 726 N N . GLU A 1 98 ? -28.207 7.360 -32.856 1.00 36.53 98 GLU A N 1
ATOM 727 C CA . GLU A 1 98 ? -26.758 7.531 -32.741 1.00 36.53 98 GLU A CA 1
ATOM 728 C C . GLU A 1 98 ? -26.277 8.822 -33.428 1.00 36.53 98 GLU A C 1
ATOM 730 O O . GLU A 1 98 ? -26.388 8.989 -34.645 1.00 36.53 98 GLU A O 1
ATOM 735 N N . ASP A 1 99 ? -25.679 9.720 -32.642 1.00 39.09 99 ASP A N 1
ATOM 736 C CA . ASP A 1 99 ? -24.829 10.803 -33.139 1.00 39.09 99 ASP A CA 1
ATOM 737 C C . ASP A 1 99 ? -23.531 10.183 -33.702 1.00 39.09 99 ASP A C 1
ATOM 739 O O . ASP A 1 99 ? -22.782 9.555 -32.945 1.00 39.09 99 ASP A O 1
ATOM 743 N N . PRO A 1 100 ? -23.218 10.324 -35.005 1.00 39.69 100 PRO A N 1
ATOM 744 C CA . PRO A 1 100 ? -22.128 9.597 -35.663 1.00 39.69 100 PRO A CA 1
ATOM 745 C C . PRO A 1 100 ? -20.711 10.075 -35.278 1.00 39.69 100 PRO A C 1
ATOM 747 O O . PRO A 1 100 ? -19.749 9.803 -36.000 1.00 39.69 100 PRO A O 1
ATOM 750 N N . LEU A 1 101 ? -20.555 10.793 -34.162 1.00 49.75 101 LEU A N 1
ATOM 751 C CA . LEU A 1 101 ? -19.288 11.366 -33.694 1.00 49.75 101 LEU A CA 1
ATOM 752 C C . LEU A 1 101 ? -18.930 11.041 -32.229 1.00 49.75 101 LEU A C 1
ATOM 754 O O . LEU A 1 101 ? -17.983 11.626 -31.700 1.00 49.75 101 LEU A O 1
ATOM 758 N N . ALA A 1 102 ? -19.604 10.089 -31.577 1.00 38.75 102 ALA A N 1
ATOM 759 C CA . ALA A 1 102 ? -19.186 9.606 -30.257 1.00 38.75 102 ALA A CA 1
ATOM 760 C C . ALA A 1 102 ? -18.030 8.579 -30.348 1.00 38.75 102 ALA A C 1
ATOM 762 O O . ALA A 1 102 ? -18.088 7.596 -31.083 1.00 38.75 102 ALA A O 1
ATOM 763 N N . ASP A 1 103 ? -16.963 8.843 -29.591 1.00 44.84 103 ASP A N 1
ATOM 764 C CA . ASP A 1 103 ? -15.708 8.082 -29.512 1.00 44.84 103 ASP A CA 1
ATOM 765 C C . ASP A 1 103 ? -15.928 6.622 -29.028 1.00 44.84 103 ASP A C 1
ATOM 767 O O . ASP A 1 103 ? -16.479 6.433 -27.939 1.00 44.84 103 ASP A O 1
ATOM 771 N N . PRO A 1 104 ? -15.469 5.577 -29.756 1.00 41.78 104 PRO A N 1
ATOM 772 C CA . PRO A 1 104 ? -15.684 4.169 -29.392 1.00 41.78 104 PRO A CA 1
ATOM 773 C C . PRO A 1 104 ? -14.942 3.698 -28.125 1.00 41.78 104 PRO A C 1
ATOM 775 O O . PRO A 1 104 ? -14.979 2.508 -27.808 1.00 41.78 104 PRO A O 1
ATOM 778 N N . LEU A 1 105 ? -14.214 4.584 -27.433 1.00 42.19 105 LEU A N 1
ATOM 779 C CA . LEU A 1 105 ? -13.367 4.256 -26.280 1.00 42.19 105 LEU A CA 1
ATOM 780 C C . LEU A 1 105 ? -13.794 4.898 -24.950 1.00 42.19 105 LEU A C 1
ATOM 782 O O . LEU A 1 105 ? -13.069 4.776 -23.960 1.00 42.19 105 LEU A O 1
ATOM 786 N N . ALA A 1 106 ? -14.964 5.533 -24.872 1.00 37.53 106 ALA A N 1
ATOM 787 C CA . ALA A 1 106 ? -15.529 5.899 -23.577 1.00 37.53 106 ALA A CA 1
ATOM 788 C C . ALA A 1 106 ? -16.033 4.631 -22.859 1.00 37.53 106 ALA A C 1
ATOM 790 O O . ALA A 1 106 ? -17.110 4.116 -23.156 1.00 37.53 106 ALA A O 1
ATOM 791 N N . GLU A 1 107 ? -15.231 4.096 -21.933 1.00 38.38 107 GLU A N 1
ATOM 792 C CA . GLU A 1 107 ? -15.652 2.998 -21.059 1.00 38.38 107 GLU A CA 1
ATOM 793 C C . GLU A 1 107 ? -16.922 3.407 -20.287 1.00 38.38 107 GLU A C 1
ATOM 795 O O . GLU A 1 107 ? -16.969 4.511 -19.734 1.00 38.38 107 GLU A O 1
ATOM 800 N N . PRO A 1 108 ? -17.954 2.546 -20.215 1.00 33.56 108 PRO A N 1
ATOM 801 C CA . PRO A 1 108 ? -19.144 2.854 -19.445 1.00 33.56 108 PRO A CA 1
ATOM 802 C C . PRO A 1 108 ? -18.744 2.896 -17.970 1.00 33.56 108 PRO A C 1
ATOM 804 O O . PRO A 1 108 ? -18.306 1.888 -17.411 1.00 33.56 108 PRO A O 1
ATOM 807 N N . GLU A 1 109 ? -18.886 4.061 -17.332 1.00 38.34 109 GLU A N 1
ATOM 808 C CA . GLU A 1 109 ? -18.765 4.176 -15.882 1.00 38.34 109 GLU A CA 1
ATOM 809 C C . GLU A 1 109 ? -19.671 3.122 -15.243 1.00 38.34 109 GLU A C 1
ATOM 811 O O . GLU A 1 109 ? -20.900 3.157 -15.370 1.00 38.34 109 GLU A O 1
ATOM 816 N N . SER A 1 110 ? -19.055 2.132 -14.593 1.00 34.31 110 SER A N 1
ATOM 817 C CA . SER A 1 110 ? -19.792 1.052 -13.961 1.00 34.31 110 SER A CA 1
ATOM 818 C C . SER A 1 110 ? -20.692 1.651 -12.882 1.00 34.31 110 SER A C 1
ATOM 820 O O . SER A 1 110 ? -20.223 2.053 -11.815 1.00 34.31 110 SER A O 1
ATOM 822 N N . ARG A 1 111 ? -22.000 1.674 -13.134 1.00 40.81 111 ARG A N 1
ATOM 823 C CA . ARG A 1 111 ? -23.032 1.825 -12.107 1.00 40.81 111 ARG A CA 1
ATOM 824 C C . ARG A 1 111 ? -23.072 0.556 -11.260 1.00 40.81 111 ARG A C 1
ATOM 826 O O . ARG A 1 111 ? -24.007 -0.232 -11.333 1.00 40.81 111 ARG A O 1
ATOM 833 N N . ASN A 1 112 ? -22.038 0.347 -10.459 1.00 35.91 112 ASN A N 1
ATOM 834 C CA . ASN A 1 112 ? -22.047 -0.651 -9.410 1.00 35.91 112 ASN A CA 1
ATOM 835 C C . ASN A 1 112 ? -22.532 0.041 -8.132 1.00 35.91 112 ASN A C 1
ATOM 837 O O . ASN A 1 112 ? -21.876 0.939 -7.618 1.00 35.91 112 ASN A O 1
ATOM 841 N N . ALA A 1 113 ? -23.662 -0.413 -7.583 1.00 36.16 113 ALA A N 1
ATOM 842 C CA . ALA A 1 113 ? -24.145 -0.037 -6.255 1.00 36.16 113 ALA A CA 1
ATOM 843 C C . ALA A 1 113 ? -23.797 -1.074 -5.145 1.00 36.16 113 ALA A C 1
ATOM 845 O O . ALA A 1 113 ? -24.711 -1.663 -4.565 1.00 36.16 113 ALA A O 1
ATOM 846 N N . PRO A 1 114 ? -22.511 -1.302 -4.786 1.00 38.53 114 PRO A N 1
ATOM 847 C CA . PRO A 1 114 ? -22.102 -1.862 -3.495 1.00 38.53 114 PRO A CA 1
ATOM 848 C C . PRO A 1 114 ? -21.797 -0.793 -2.425 1.00 38.53 114 PRO A C 1
ATOM 850 O O . PRO A 1 114 ? -21.656 -1.130 -1.247 1.00 38.53 114 PRO A O 1
ATOM 853 N N . ASP A 1 115 ? -21.738 0.492 -2.790 1.00 51.72 115 ASP A N 1
ATOM 854 C CA . ASP A 1 115 ? -21.218 1.552 -1.913 1.00 51.72 115 ASP A CA 1
ATOM 855 C C . ASP A 1 115 ? -22.056 1.817 -0.655 1.00 51.72 115 ASP A C 1
ATOM 857 O O . ASP A 1 115 ? -21.503 2.090 0.409 1.00 51.72 115 ASP A O 1
ATOM 861 N N . ALA A 1 116 ? -23.386 1.700 -0.708 1.00 48.66 116 ALA A N 1
ATOM 862 C CA . ALA A 1 116 ? -24.237 2.101 0.419 1.00 48.66 116 ALA A CA 1
ATOM 863 C C . ALA A 1 116 ? -24.110 1.179 1.651 1.00 48.66 116 ALA A C 1
ATOM 865 O O . ALA A 1 116 ? -24.088 1.660 2.788 1.00 48.66 116 ALA A O 1
ATOM 866 N N . LYS A 1 117 ? -23.994 -0.144 1.443 1.00 50.09 117 LYS A N 1
ATOM 867 C CA . LYS A 1 117 ? -23.842 -1.124 2.538 1.00 50.09 117 LYS A CA 1
ATOM 868 C C . LYS A 1 117 ? -22.469 -1.019 3.198 1.00 50.09 117 LYS A C 1
ATOM 870 O O . LYS A 1 117 ? -22.398 -0.967 4.425 1.00 50.09 117 LYS A O 1
ATOM 875 N N . ASN A 1 118 ? -21.405 -0.910 2.399 1.00 58.81 118 ASN A N 1
ATOM 876 C CA . ASN A 1 118 ? -20.054 -0.713 2.924 1.00 58.81 118 ASN A CA 1
ATOM 877 C C . ASN A 1 118 ? -19.935 0.623 3.664 1.00 58.81 118 ASN A C 1
ATOM 879 O O . ASN A 1 118 ? -19.383 0.659 4.762 1.00 58.81 118 ASN A O 1
ATOM 883 N N . LYS A 1 119 ? -20.537 1.698 3.139 1.00 67.69 119 LYS A N 1
ATOM 884 C CA . LYS A 1 119 ? -20.517 3.023 3.773 1.00 67.69 119 LYS A CA 1
ATOM 885 C C . LYS A 1 119 ? -21.222 3.039 5.131 1.00 67.69 119 LYS A C 1
ATOM 887 O O . LYS A 1 119 ? -20.695 3.630 6.070 1.00 67.69 119 LYS A O 1
ATOM 892 N N . ARG A 1 120 ? -22.355 2.336 5.283 1.00 75.31 120 ARG A N 1
ATOM 893 C CA . ARG A 1 120 ? -23.032 2.193 6.587 1.00 75.31 120 ARG A CA 1
ATOM 894 C C . ARG A 1 120 ? -22.193 1.388 7.581 1.00 75.31 120 ARG A C 1
ATOM 896 O O . ARG A 1 120 ? -22.056 1.812 8.725 1.00 75.31 120 ARG A O 1
ATOM 903 N N . SER A 1 121 ? -21.605 0.263 7.166 1.00 70.94 121 SER A N 1
ATOM 904 C CA . SER A 1 121 ? -20.723 -0.527 8.042 1.00 70.94 121 S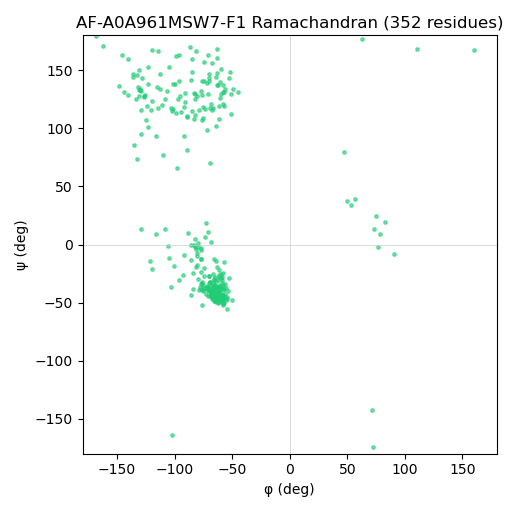ER A CA 1
ATOM 905 C C . SER A 1 121 ? -19.487 0.265 8.485 1.00 70.94 121 SER A C 1
ATOM 907 O O . SER A 1 121 ? -19.125 0.203 9.656 1.00 70.94 121 SER A O 1
ATOM 909 N N . LEU A 1 122 ? -18.893 1.061 7.591 1.00 70.56 122 LEU A N 1
ATOM 910 C CA . LEU A 1 122 ? -17.777 1.964 7.896 1.00 70.56 122 LEU A CA 1
ATOM 911 C C . LEU A 1 122 ? -18.176 3.075 8.880 1.00 70.56 122 LEU A C 1
ATOM 913 O O . LEU A 1 122 ? -17.444 3.338 9.831 1.00 70.56 122 LEU A O 1
ATOM 917 N N . GLN A 1 123 ? -19.352 3.687 8.710 1.00 75.56 123 GLN A N 1
ATOM 918 C CA . GLN A 1 123 ? -19.859 4.708 9.637 1.00 75.56 123 GLN A CA 1
ATOM 919 C C . GLN A 1 123 ? -20.123 4.150 11.036 1.00 75.56 123 GLN A C 1
ATOM 921 O O . GLN A 1 123 ? -19.763 4.778 12.029 1.00 75.56 123 GLN A O 1
ATOM 926 N N . VAL A 1 124 ? -20.740 2.970 11.126 1.00 81.69 124 VAL A N 1
ATOM 927 C CA . VAL A 1 124 ? -21.001 2.325 12.418 1.00 81.69 124 VAL A CA 1
ATOM 928 C C . VAL A 1 124 ? -19.691 1.903 13.076 1.00 81.69 124 VAL A C 1
ATOM 930 O O . VAL A 1 124 ? -19.500 2.157 14.261 1.00 81.69 124 VAL A O 1
ATOM 933 N N . LYS A 1 125 ? -18.747 1.348 12.308 1.00 80.31 125 LYS A N 1
ATOM 934 C CA . LYS A 1 125 ? -17.392 1.048 12.785 1.00 80.31 125 LYS A CA 1
ATOM 935 C C . LYS A 1 125 ? -16.723 2.290 13.381 1.00 80.31 125 LYS A C 1
ATOM 937 O O . LYS A 1 125 ? -16.207 2.207 14.488 1.00 80.31 125 LYS A O 1
ATOM 942 N N . ALA A 1 126 ? -16.784 3.437 12.703 1.00 75.31 126 ALA A N 1
ATOM 943 C CA . ALA A 1 126 ? -16.200 4.688 13.193 1.00 75.31 126 ALA A CA 1
ATOM 944 C C . ALA A 1 126 ? -16.811 5.174 14.525 1.00 75.31 126 ALA A C 1
ATOM 946 O O . ALA A 1 126 ? -16.123 5.825 15.304 1.00 75.31 126 ALA A O 1
ATOM 947 N N . GLN A 1 127 ? -18.076 4.837 14.810 1.00 80.56 127 GLN A N 1
ATOM 948 C CA . GLN A 1 127 ? -18.740 5.163 16.081 1.00 80.56 127 GLN A CA 1
ATOM 949 C C . GLN A 1 127 ? -18.449 4.147 17.192 1.00 80.56 127 GLN A C 1
ATOM 951 O O . GLN A 1 127 ? -18.293 4.524 18.350 1.00 80.56 127 GLN A O 1
ATOM 956 N N . VAL A 1 128 ? -18.378 2.858 16.849 1.00 83.75 128 VAL A N 1
ATOM 957 C CA . VAL A 1 128 ? -18.155 1.765 17.809 1.00 83.75 128 VAL A CA 1
ATOM 958 C C . VAL A 1 128 ? -16.685 1.679 18.220 1.00 83.75 128 VAL A C 1
ATOM 960 O O . VAL A 1 128 ? -16.388 1.426 19.385 1.00 83.75 128 VAL A O 1
ATOM 963 N N . MET A 1 129 ? -15.760 1.928 17.289 1.00 77.69 129 MET A N 1
ATOM 964 C CA . MET A 1 129 ? -14.321 1.756 17.499 1.00 77.69 129 MET A CA 1
ATOM 965 C C . MET A 1 129 ? -13.773 2.547 18.704 1.00 77.69 129 MET A C 1
ATOM 967 O O . MET A 1 129 ? -13.096 1.938 19.531 1.00 77.69 129 MET A O 1
ATOM 971 N N . PRO A 1 130 ? -14.078 3.847 18.898 1.00 77.88 130 PRO A N 1
ATOM 972 C CA . PRO A 1 130 ? -13.577 4.596 20.053 1.00 77.88 130 PRO A CA 1
ATOM 973 C C . PRO A 1 130 ? -14.027 4.012 21.399 1.00 77.88 130 PRO A C 1
ATOM 975 O O . PRO A 1 130 ? -13.259 4.007 22.356 1.00 77.88 130 PRO A O 1
ATOM 978 N N . LEU A 1 131 ? -15.257 3.496 21.470 1.00 81.94 131 LEU A N 1
ATOM 979 C CA . LEU A 1 131 ? -15.825 2.911 22.687 1.00 81.94 131 LEU A CA 1
ATOM 980 C C . LEU A 1 131 ? -15.276 1.509 22.948 1.00 81.94 131 LEU A C 1
ATOM 982 O O . LEU A 1 131 ? -14.981 1.169 24.092 1.00 81.94 131 LEU A O 1
ATOM 986 N N . LEU A 1 132 ? -15.076 0.722 21.889 1.00 82.25 132 LEU A N 1
ATOM 987 C CA . LEU A 1 132 ? -14.423 -0.581 21.975 1.00 82.25 132 LEU A CA 1
ATOM 988 C C . LEU A 1 132 ? -13.011 -0.424 22.545 1.00 82.25 132 LEU A C 1
ATOM 990 O O . LEU A 1 132 ? -12.616 -1.152 23.450 1.00 82.25 132 LEU A O 1
ATOM 994 N N . MET A 1 133 ? -12.286 0.590 22.074 1.00 71.81 133 MET A N 1
ATOM 995 C CA . MET A 1 133 ? -10.927 0.894 22.519 1.00 71.81 133 MET A CA 1
ATOM 996 C C . MET A 1 133 ? -10.845 1.359 23.979 1.00 71.81 133 MET A C 1
ATOM 998 O O . MET A 1 133 ? -9.807 1.172 24.600 1.00 71.81 133 MET A O 1
ATOM 1002 N N . GLN A 1 134 ? -11.912 1.929 24.548 1.00 77.44 134 GLN A N 1
ATOM 1003 C CA . GLN A 1 134 ? -11.968 2.265 25.980 1.00 77.44 134 GLN A CA 1
ATOM 1004 C C . GLN A 1 134 ? -12.225 1.044 26.871 1.00 77.44 134 GLN A C 1
ATOM 1006 O O . GLN A 1 134 ? -11.919 1.081 28.061 1.00 77.44 134 GLN A O 1
ATOM 1011 N N . ARG A 1 135 ? -12.822 -0.015 26.312 1.00 76.19 135 ARG A N 1
ATOM 1012 C CA . ARG A 1 135 ? -13.227 -1.224 27.045 1.00 76.19 135 ARG A CA 1
ATOM 1013 C C . ARG A 1 135 ? -12.249 -2.390 26.878 1.00 76.19 135 ARG A C 1
ATOM 1015 O O . ARG A 1 135 ? -12.274 -3.309 27.689 1.00 76.19 135 ARG A O 1
ATOM 1022 N N . ILE A 1 136 ? -11.394 -2.364 25.854 1.00 72.31 136 ILE A N 1
ATOM 1023 C CA . ILE A 1 136 ? -10.390 -3.403 25.603 1.00 72.31 136 ILE A CA 1
ATOM 1024 C C . ILE A 1 136 ? -9.060 -3.075 26.276 1.00 72.31 136 ILE A C 1
ATOM 1026 O O . ILE A 1 136 ? -8.471 -2.019 26.053 1.00 72.31 136 ILE A O 1
ATOM 1030 N N . ASP A 1 137 ? -8.529 -4.055 27.005 1.00 65.06 137 ASP A N 1
ATOM 1031 C CA . ASP A 1 137 ? -7.172 -4.020 27.540 1.00 65.06 137 ASP A CA 1
ATOM 1032 C C . ASP A 1 137 ? -6.178 -4.627 26.525 1.00 65.06 137 ASP A C 1
ATOM 1034 O O . ASP A 1 137 ? -6.183 -5.830 26.239 1.00 65.06 137 ASP A O 1
ATOM 1038 N N . ILE A 1 138 ? -5.323 -3.779 25.944 1.00 55.53 138 ILE A N 1
ATOM 1039 C CA . ILE A 1 138 ? -4.351 -4.121 24.881 1.00 55.53 138 ILE A CA 1
ATOM 1040 C C . ILE A 1 138 ? -3.365 -5.211 25.335 1.00 55.53 138 ILE A C 1
ATOM 1042 O O . ILE A 1 138 ? -2.898 -6.024 24.528 1.00 55.53 138 ILE A O 1
ATOM 1046 N N . SER A 1 139 ? -3.067 -5.246 26.636 1.00 53.97 139 SER A N 1
ATOM 1047 C CA . SER A 1 139 ? -2.183 -6.245 27.242 1.00 53.97 139 SER A CA 1
ATOM 1048 C C . SER A 1 139 ? -2.752 -7.665 27.136 1.00 53.97 139 SER A C 1
ATOM 1050 O O . SER A 1 139 ? -2.006 -8.626 26.957 1.00 53.97 139 SER A O 1
ATOM 1052 N N . VAL A 1 140 ? -4.081 -7.796 27.159 1.00 55.44 140 VAL A N 1
ATOM 1053 C CA . VAL A 1 140 ? -4.786 -9.074 27.041 1.00 55.44 140 VAL A CA 1
ATOM 1054 C C . VAL A 1 140 ? -4.995 -9.425 25.570 1.00 55.44 140 VAL A C 1
ATOM 1056 O O . VAL A 1 140 ? -4.689 -10.546 25.168 1.00 55.44 140 VAL A O 1
ATOM 1059 N N . ALA A 1 141 ? -5.394 -8.459 24.736 1.00 55.69 141 ALA A N 1
ATOM 1060 C CA . ALA A 1 141 ? -5.645 -8.680 23.308 1.00 55.69 141 ALA A CA 1
ATOM 1061 C C . ALA A 1 141 ? -4.421 -9.217 22.542 1.00 55.69 141 ALA A C 1
ATOM 1063 O O . ALA A 1 141 ? -4.566 -10.031 21.635 1.00 55.69 141 ALA A O 1
ATOM 1064 N N . SER A 1 142 ? -3.213 -8.813 22.937 1.00 54.09 142 SER A N 1
ATOM 1065 C CA . SER A 1 142 ? -1.954 -9.272 22.330 1.00 54.09 142 SER A CA 1
ATOM 1066 C C . SER A 1 142 ? -1.509 -10.679 22.767 1.00 54.09 142 SER A C 1
ATOM 1068 O O . SER A 1 142 ? -0.622 -11.254 22.139 1.00 54.09 142 SER A O 1
ATOM 1070 N N . SER A 1 143 ? -2.123 -11.249 23.813 1.00 60.22 143 SER A N 1
ATOM 1071 C CA . SER A 1 143 ? -1.813 -12.592 24.338 1.00 60.22 143 SER A CA 1
ATOM 1072 C C . SER A 1 143 ? -2.854 -13.661 23.980 1.00 60.22 143 SER A C 1
ATOM 1074 O O . SER A 1 143 ? -2.595 -14.854 24.150 1.00 60.22 143 SER A O 1
ATOM 1076 N N . LEU A 1 144 ? -4.019 -13.253 23.469 1.00 65.50 144 LEU A N 1
ATOM 1077 C CA . LEU A 1 144 ? -5.103 -14.150 23.078 1.00 65.50 144 LEU A CA 1
ATOM 1078 C C . LEU A 1 144 ? -4.921 -14.692 21.656 1.00 65.50 144 LEU A C 1
ATOM 1080 O O . LEU A 1 144 ? -4.421 -14.018 20.757 1.00 65.50 144 LEU A O 1
ATOM 1084 N N . GLY A 1 145 ? -5.393 -15.922 21.439 1.00 65.69 145 GLY A N 1
ATOM 1085 C CA . GLY A 1 145 ? -5.524 -16.479 20.093 1.00 65.69 145 GLY A CA 1
ATOM 1086 C C . GLY A 1 145 ? -6.610 -15.752 19.277 1.00 65.69 145 GLY A C 1
ATOM 1087 O O . GLY A 1 145 ? -7.552 -15.218 19.870 1.00 65.69 145 GLY A O 1
ATOM 1088 N N . PRO A 1 146 ? -6.543 -15.775 17.929 1.00 65.94 146 PRO A N 1
ATOM 1089 C CA . PRO A 1 146 ? -7.455 -15.025 17.054 1.00 65.94 146 PRO A CA 1
ATOM 1090 C C . PRO A 1 146 ? -8.942 -15.281 17.337 1.00 65.94 146 PRO A C 1
ATOM 1092 O O . PRO A 1 146 ? -9.744 -14.350 17.354 1.00 65.94 146 PRO A O 1
ATOM 1095 N N . ASP A 1 147 ? -9.308 -16.534 17.619 1.00 72.62 147 ASP A N 1
ATOM 1096 C CA . ASP A 1 147 ? -10.696 -16.920 17.890 1.00 72.62 147 ASP A CA 1
ATOM 1097 C C . ASP A 1 147 ? -11.200 -16.420 19.253 1.00 72.62 147 ASP A C 1
ATOM 1099 O O . ASP A 1 147 ? -12.359 -16.026 19.379 1.00 72.62 147 ASP A O 1
ATOM 1103 N N . GLN A 1 148 ? -10.331 -16.387 20.268 1.00 74.94 148 GLN A N 1
ATOM 1104 C CA . GLN A 1 148 ? -10.682 -15.898 21.607 1.00 74.94 148 GLN A CA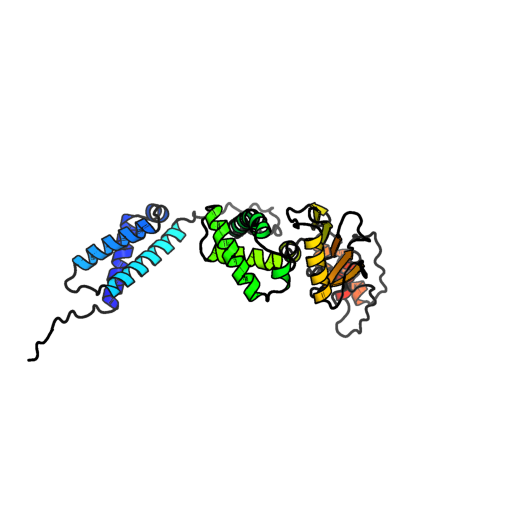 1
ATOM 1105 C C . GLN A 1 148 ? -10.826 -14.378 21.616 1.00 74.94 148 GLN A C 1
ATOM 1107 O O . GLN A 1 148 ? -11.794 -13.853 22.163 1.00 74.94 148 GLN A O 1
ATOM 1112 N N . LEU A 1 149 ? -9.908 -13.679 20.944 1.00 72.88 149 LEU A N 1
ATOM 1113 C CA . LEU A 1 149 ? -9.982 -12.234 20.770 1.00 72.88 149 LEU A CA 1
ATOM 1114 C C . LEU A 1 149 ? -11.246 -11.836 19.997 1.00 72.88 149 LEU A C 1
ATOM 1116 O O . LEU A 1 149 ? -11.942 -10.899 20.378 1.00 72.88 149 LEU A O 1
ATOM 1120 N N . ARG A 1 150 ? -11.600 -12.598 18.956 1.00 75.19 150 ARG A N 1
ATOM 1121 C CA . ARG A 1 150 ? -12.835 -12.391 18.197 1.00 75.19 150 ARG A CA 1
ATOM 1122 C C . ARG A 1 150 ? -14.092 -12.558 19.046 1.00 75.19 150 ARG A C 1
ATOM 1124 O O . ARG A 1 150 ? -15.006 -11.750 18.905 1.00 75.19 150 ARG A O 1
ATOM 1131 N N . ALA A 1 151 ? -14.147 -13.578 19.901 1.00 80.56 151 ALA A N 1
ATOM 1132 C CA . ALA A 1 151 ? -15.280 -13.793 20.799 1.00 80.56 151 ALA A CA 1
ATOM 1133 C C . ALA A 1 151 ? -15.426 -12.645 21.811 1.00 80.56 151 ALA A C 1
ATOM 1135 O O . ALA A 1 151 ? -16.521 -12.119 21.988 1.00 80.56 151 ALA A O 1
ATOM 1136 N N . GLN A 1 152 ? -14.315 -12.204 22.403 1.00 80.19 152 GLN A N 1
ATOM 1137 C CA . GLN A 1 152 ? -14.313 -11.126 23.391 1.00 80.19 152 GLN A CA 1
ATOM 1138 C C . GLN A 1 152 ? -14.671 -9.765 22.773 1.00 80.19 152 GLN A C 1
ATOM 1140 O O . GLN A 1 152 ? -15.448 -9.003 23.342 1.00 80.19 152 GLN A O 1
ATOM 1145 N N . ILE A 1 153 ? -14.159 -9.472 21.571 1.00 80.81 153 ILE A N 1
ATOM 1146 C CA . ILE A 1 153 ? -14.543 -8.271 20.817 1.00 80.81 153 ILE A CA 1
ATOM 1147 C C . ILE A 1 153 ? -16.031 -8.313 20.464 1.00 80.81 153 ILE A C 1
ATOM 1149 O O . ILE A 1 153 ? -16.696 -7.288 20.575 1.00 80.81 153 ILE A O 1
ATOM 1153 N N . ALA A 1 154 ? -16.565 -9.467 20.051 1.00 82.62 154 ALA A N 1
ATOM 1154 C CA . ALA A 1 154 ? -17.979 -9.592 19.702 1.00 82.62 154 ALA A CA 1
ATOM 1155 C C . ALA A 1 154 ? -18.896 -9.213 20.874 1.00 82.62 154 ALA A C 1
ATOM 1157 O O . ALA A 1 154 ? -19.819 -8.428 20.680 1.00 82.62 154 ALA A O 1
ATOM 1158 N N . GLU A 1 155 ? -18.593 -9.706 22.077 1.00 85.44 155 GLU A N 1
ATOM 1159 C CA . GLU A 1 155 ? -19.358 -9.422 23.297 1.00 85.44 155 GLU A CA 1
ATOM 1160 C C . GLU A 1 155 ? -19.360 -7.921 23.630 1.00 85.44 155 GLU A C 1
ATOM 1162 O O . GLU A 1 155 ? -20.417 -7.310 23.780 1.00 85.44 155 GLU A O 1
ATOM 1167 N N . ILE A 1 156 ? -18.185 -7.283 23.626 1.00 85.62 156 ILE A N 1
ATOM 1168 C CA . ILE A 1 156 ? -18.065 -5.848 23.921 1.00 85.62 156 ILE A CA 1
ATOM 1169 C C . ILE A 1 156 ? -18.755 -4.996 22.841 1.00 85.62 156 ILE A C 1
ATOM 1171 O O . ILE A 1 156 ? -19.383 -3.979 23.138 1.00 85.62 156 ILE A O 1
ATOM 1175 N N . VAL A 1 157 ? -18.647 -5.392 21.571 1.00 85.81 157 VAL A N 1
ATOM 1176 C CA . VAL A 1 157 ? -19.286 -4.691 20.449 1.00 85.81 157 VAL A CA 1
ATOM 1177 C C . VAL A 1 157 ? -20.807 -4.778 20.539 1.00 85.81 157 VAL A C 1
ATOM 1179 O O . VAL A 1 157 ? -21.474 -3.773 20.291 1.00 85.81 157 VAL A O 1
ATOM 1182 N N . GLU A 1 158 ? -21.360 -5.932 20.920 1.00 86.38 158 GLU A N 1
ATOM 1183 C CA . GLU A 1 158 ? -22.798 -6.091 21.155 1.00 86.38 158 GLU A CA 1
ATOM 1184 C C . GLU A 1 158 ? -23.298 -5.138 22.247 1.00 86.38 158 GLU A C 1
ATOM 1186 O O . GLU A 1 158 ? -24.282 -4.429 22.023 1.00 86.38 158 GLU A O 1
ATOM 1191 N N . GLU A 1 159 ? -22.586 -5.029 23.372 1.00 85.75 159 GLU A N 1
ATOM 1192 C CA . GLU A 1 159 ? -22.926 -4.069 24.430 1.00 85.75 159 GLU A CA 1
ATOM 1193 C C . GLU A 1 159 ? -22.905 -2.618 23.930 1.00 85.75 159 GLU A C 1
ATOM 1195 O O . GLU A 1 159 ? -23.846 -1.858 24.157 1.00 85.75 159 GLU A O 1
ATOM 1200 N N . ILE A 1 160 ? -21.856 -2.226 23.201 1.00 86.00 160 ILE A N 1
ATOM 1201 C CA . ILE A 1 160 ? -21.714 -0.860 22.676 1.00 86.00 160 ILE A CA 1
ATOM 1202 C C . ILE A 1 160 ? -22.834 -0.524 21.685 1.00 86.00 160 ILE A C 1
ATOM 1204 O O . ILE A 1 160 ? -23.349 0.594 21.677 1.00 86.00 160 ILE A O 1
ATOM 1208 N N . ILE A 1 161 ? -23.224 -1.475 20.835 1.00 87.75 161 ILE A N 1
ATOM 1209 C CA . ILE A 1 161 ? -24.306 -1.288 19.860 1.00 87.75 161 ILE A CA 1
ATOM 1210 C C . ILE A 1 161 ? -25.643 -1.060 20.570 1.00 87.75 161 ILE A C 1
ATOM 1212 O O . ILE A 1 161 ? -26.423 -0.204 20.136 1.00 87.75 161 ILE A O 1
ATOM 1216 N N . VAL A 1 162 ? -25.891 -1.790 21.664 1.00 86.19 162 VAL A N 1
ATOM 1217 C CA . VAL A 1 162 ? -27.072 -1.602 22.516 1.00 86.19 162 VAL A CA 1
ATOM 1218 C C . VAL A 1 162 ? -27.055 -0.214 23.161 1.00 86.19 162 VAL A C 1
ATOM 1220 O O . VAL A 1 162 ? -28.057 0.500 23.074 1.00 86.19 162 VAL A O 1
ATOM 1223 N N . ASP A 1 163 ? -25.917 0.207 23.720 1.00 86.00 163 ASP A N 1
ATOM 1224 C CA . ASP A 1 163 ? -25.754 1.524 24.350 1.00 86.00 163 ASP A CA 1
ATOM 1225 C C . ASP A 1 163 ? -25.987 2.677 23.359 1.00 86.00 163 ASP A C 1
ATOM 1227 O O . ASP A 1 163 ? -26.693 3.643 23.661 1.00 86.00 163 ASP A O 1
ATOM 1231 N N . LEU A 1 164 ? -25.450 2.555 22.141 1.00 85.56 164 LEU A N 1
ATOM 1232 C CA . LEU A 1 164 ? -25.612 3.537 21.065 1.00 85.56 164 LEU A CA 1
ATOM 1233 C C . LEU A 1 164 ? -26.983 3.470 20.368 1.00 85.56 164 LEU A C 1
ATOM 1235 O O . LEU A 1 164 ? -27.272 4.300 19.505 1.00 85.56 164 LEU A O 1
ATOM 1239 N N . ARG A 1 165 ? -27.837 2.498 20.722 1.00 87.00 165 ARG A N 1
ATOM 1240 C CA . ARG A 1 165 ? -29.148 2.240 20.096 1.00 87.00 165 ARG A CA 1
ATOM 1241 C C . ARG A 1 165 ? -29.079 2.074 18.572 1.00 87.00 165 ARG A C 1
ATOM 1243 O O . ARG A 1 165 ? -30.007 2.457 17.855 1.00 87.00 165 ARG A O 1
ATOM 1250 N N . ILE A 1 166 ? -27.992 1.495 18.063 1.00 86.31 166 ILE A N 1
ATOM 1251 C CA . ILE A 1 166 ? -27.820 1.260 16.626 1.00 86.31 166 ILE A CA 1
ATOM 1252 C C . ILE A 1 166 ? -28.553 -0.028 16.251 1.00 86.31 166 ILE A C 1
ATOM 1254 O O . ILE A 1 166 ? -28.300 -1.094 16.803 1.00 86.31 166 ILE A O 1
ATOM 1258 N N . GLN A 1 167 ? -29.457 0.053 15.276 1.00 83.88 167 GLN A N 1
ATOM 1259 C CA . GLN A 1 167 ? -30.144 -1.126 14.755 1.00 83.88 167 GLN A CA 1
ATOM 1260 C C . GLN A 1 167 ? -29.295 -1.800 13.679 1.00 83.88 167 GLN A C 1
ATOM 1262 O O . GLN A 1 167 ? -29.063 -1.221 12.611 1.00 83.88 167 GLN A O 1
ATOM 1267 N N . LEU A 1 168 ? -28.855 -3.025 13.965 1.00 82.81 168 LEU A N 1
ATOM 1268 C CA . LEU A 1 168 ? -28.096 -3.873 13.051 1.00 82.81 168 LEU A CA 1
ATOM 1269 C C . LEU A 1 168 ? -28.745 -5.248 12.955 1.00 82.81 168 LEU A C 1
ATOM 1271 O O . LEU A 1 168 ? -29.228 -5.792 13.947 1.00 82.81 168 LEU A O 1
ATOM 1275 N N . ASN A 1 169 ? -28.727 -5.833 11.762 1.00 83.25 169 ASN A N 1
ATOM 1276 C CA . ASN A 1 169 ? -29.059 -7.246 11.605 1.00 83.25 169 ASN A CA 1
ATOM 1277 C C . ASN A 1 169 ? -27.848 -8.142 11.941 1.00 83.25 169 ASN A C 1
ATOM 1279 O O . ASN A 1 169 ? -26.704 -7.689 12.004 1.00 83.25 169 ASN A O 1
ATOM 1283 N N . ALA A 1 170 ? -28.083 -9.447 12.107 1.00 80.75 170 ALA A N 1
ATOM 1284 C CA . ALA A 1 170 ? -27.030 -10.395 12.481 1.00 80.75 170 ALA A CA 1
ATOM 1285 C C . ALA A 1 170 ? -25.864 -10.463 11.471 1.00 80.75 170 ALA A C 1
ATOM 1287 O O . ALA A 1 170 ? -24.737 -10.772 11.849 1.00 80.75 170 ALA A O 1
ATOM 1288 N N . ALA A 1 171 ? -26.106 -10.192 10.184 1.00 80.94 171 ALA A N 1
ATOM 1289 C CA . ALA A 1 171 ? -25.044 -10.157 9.181 1.00 80.94 171 ALA A CA 1
ATOM 1290 C C . ALA A 1 171 ? -24.199 -8.876 9.285 1.00 80.94 171 ALA A C 1
ATOM 1292 O O . ALA A 1 171 ? -22.979 -8.947 9.161 1.00 80.94 171 ALA A O 1
ATOM 1293 N N . GLU A 1 172 ? -24.824 -7.729 9.557 1.00 83.06 172 GLU A N 1
ATOM 1294 C CA . GLU A 1 172 ? -24.149 -6.445 9.766 1.00 83.06 172 GLU A CA 1
ATOM 1295 C C . GLU A 1 172 ? -23.290 -6.459 11.032 1.00 83.06 172 GLU A C 1
ATOM 1297 O O . GLU A 1 172 ? -22.134 -6.048 10.975 1.00 83.06 172 GLU A O 1
ATOM 1302 N N . LEU A 1 173 ? -23.810 -7.001 12.138 1.00 83.38 173 LEU A N 1
ATOM 1303 C CA . LEU A 1 173 ? -23.053 -7.185 13.377 1.00 83.38 173 LEU A CA 1
ATOM 1304 C C . LEU A 1 173 ? -21.813 -8.056 13.144 1.00 83.38 173 LEU A C 1
ATOM 1306 O O . LEU A 1 173 ? -20.701 -7.646 13.468 1.00 83.38 173 LEU A O 1
ATOM 1310 N N . ARG A 1 174 ? -21.975 -9.225 12.505 1.00 81.81 174 ARG A N 1
ATOM 1311 C CA . ARG A 1 174 ? -20.838 -10.097 12.160 1.00 81.81 174 ARG A CA 1
ATOM 1312 C C . ARG A 1 174 ? -19.813 -9.394 11.272 1.00 81.81 174 ARG A C 1
ATOM 1314 O O . ARG A 1 174 ? -18.620 -9.641 11.434 1.00 81.81 174 ARG A O 1
ATOM 1321 N N . ASN A 1 175 ? -20.260 -8.548 10.343 1.00 81.19 175 ASN A N 1
ATOM 1322 C CA . ASN A 1 175 ? -19.370 -7.773 9.483 1.00 81.19 175 ASN A CA 1
ATOM 1323 C C . ASN A 1 175 ? -18.597 -6.712 10.277 1.00 81.19 175 ASN A C 1
ATOM 1325 O O . ASN A 1 175 ? -17.391 -6.595 10.113 1.00 81.19 175 ASN A O 1
ATOM 1329 N N . ILE A 1 176 ? -19.261 -5.982 11.177 1.00 83.06 176 ILE A N 1
ATOM 1330 C CA . ILE A 1 176 ? -18.621 -4.977 12.038 1.00 83.06 176 ILE A CA 1
ATOM 1331 C C . ILE A 1 176 ? -17.609 -5.633 12.975 1.00 83.06 176 ILE A C 1
ATOM 1333 O O . ILE A 1 176 ? -16.469 -5.189 13.027 1.00 83.06 176 ILE A O 1
ATOM 1337 N N . VAL A 1 177 ? -17.983 -6.723 13.652 1.00 82.00 177 VAL A N 1
ATOM 1338 C CA . VAL A 1 177 ? -17.061 -7.486 14.509 1.00 82.00 177 VAL A CA 1
ATOM 1339 C C . VAL A 1 177 ? -15.858 -7.962 13.706 1.00 82.00 177 VAL A C 1
ATOM 1341 O O . VAL A 1 177 ? -14.731 -7.786 14.149 1.00 82.00 177 VAL A O 1
ATOM 1344 N N . ARG A 1 178 ? -16.070 -8.512 12.503 1.00 78.44 178 ARG A N 1
ATOM 1345 C CA . ARG A 1 178 ? -14.967 -8.892 11.616 1.00 78.44 178 ARG A CA 1
ATOM 1346 C C . ARG A 1 178 ? -14.066 -7.696 11.301 1.00 78.44 178 ARG A C 1
ATOM 1348 O O . ARG A 1 178 ? -12.872 -7.811 11.499 1.00 78.44 178 ARG A O 1
ATOM 1355 N N . LEU A 1 179 ? -14.621 -6.559 10.884 1.00 73.56 179 LEU A N 1
ATOM 1356 C CA . LEU A 1 179 ? -13.841 -5.358 10.559 1.00 73.56 179 LEU A CA 1
ATOM 1357 C C . LEU A 1 179 ? -13.071 -4.787 11.759 1.00 73.56 179 LEU A C 1
ATOM 1359 O O . LEU A 1 179 ? -12.037 -4.161 11.564 1.00 73.56 179 LEU A O 1
ATOM 1363 N N . LEU A 1 180 ? -13.588 -4.945 12.980 1.00 77.56 180 LEU A N 1
ATOM 1364 C CA . LEU A 1 180 ? -12.933 -4.498 14.213 1.00 77.56 180 LEU A CA 1
ATOM 1365 C C . LEU A 1 180 ? -11.825 -5.467 14.642 1.00 77.56 180 LEU A C 1
ATOM 1367 O O . LEU A 1 180 ? -10.762 -5.037 15.071 1.00 77.56 180 LEU A O 1
ATOM 1371 N N . VAL A 1 181 ? -12.053 -6.772 14.484 1.00 74.00 181 VAL A N 1
ATOM 1372 C CA . VAL A 1 181 ? -11.043 -7.810 14.726 1.00 74.00 181 VAL A CA 1
ATOM 1373 C C . VAL A 1 181 ? -9.932 -7.723 13.691 1.00 74.00 181 VAL A C 1
ATOM 1375 O O . VAL A 1 181 ? -8.772 -7.744 14.071 1.00 74.00 181 VAL A O 1
ATOM 1378 N N . ASP A 1 182 ? -10.263 -7.573 12.410 1.00 67.31 182 ASP A N 1
ATOM 1379 C CA . ASP A 1 182 ? -9.295 -7.381 11.328 1.00 67.31 182 ASP A CA 1
ATOM 1380 C C . ASP A 1 182 ? -8.497 -6.078 11.561 1.00 67.31 182 ASP A C 1
ATOM 1382 O O . ASP A 1 182 ? -7.284 -6.054 11.379 1.00 67.31 182 ASP A O 1
ATOM 1386 N N . ASP A 1 183 ? -9.105 -5.027 12.125 1.00 68.06 183 ASP A N 1
ATOM 1387 C CA . ASP A 1 183 ? -8.355 -3.833 12.540 1.00 68.06 183 ASP A CA 1
ATOM 1388 C C . ASP A 1 183 ? -7.360 -4.095 13.687 1.00 68.06 183 ASP A C 1
ATOM 1390 O O . ASP A 1 183 ? -6.329 -3.433 13.784 1.00 68.06 183 ASP A O 1
ATOM 1394 N N . MET A 1 184 ? -7.665 -5.042 14.574 1.00 66.00 184 MET A N 1
ATOM 1395 C CA . MET A 1 184 ? -6.839 -5.366 15.741 1.00 66.00 184 MET A CA 1
ATOM 1396 C C . MET A 1 184 ? -5.822 -6.489 15.477 1.00 66.00 184 MET A C 1
ATOM 1398 O O . MET A 1 184 ? -4.785 -6.551 16.134 1.00 66.00 184 MET A O 1
ATOM 1402 N N . VAL A 1 185 ? -6.112 -7.380 14.525 1.00 63.59 185 VAL A N 1
ATOM 1403 C CA . VAL A 1 185 ? -5.393 -8.640 14.250 1.00 63.59 185 VAL A CA 1
ATOM 1404 C C . VAL A 1 185 ? -4.846 -8.697 12.823 1.00 63.59 185 VAL A C 1
ATOM 1406 O O . VAL A 1 185 ? -3.976 -9.509 12.526 1.00 63.59 185 VAL A O 1
ATOM 1409 N N . GLY A 1 186 ? -5.290 -7.822 11.928 1.00 67.06 186 GLY A N 1
ATOM 1410 C CA . GLY A 1 186 ? -4.839 -7.668 10.542 1.00 67.06 186 GLY A CA 1
ATOM 1411 C C . GLY A 1 186 ? -3.903 -6.468 10.361 1.00 67.06 186 GLY A C 1
ATOM 1412 O O . GLY A 1 186 ? -3.381 -5.937 11.335 1.00 67.06 186 GLY A O 1
ATOM 1413 N N . LEU A 1 187 ? -3.655 -5.996 9.140 1.00 74.75 187 LEU A N 1
ATOM 1414 C CA . LEU A 1 187 ? -2.804 -4.803 8.923 1.00 74.75 187 LEU A CA 1
ATOM 1415 C C . LEU A 1 187 ? -3.471 -3.493 9.381 1.00 74.75 187 LEU A C 1
ATOM 1417 O O . LEU A 1 187 ? -2.973 -2.394 9.117 1.00 74.75 187 LEU A O 1
ATOM 1421 N N . GLY A 1 188 ? -4.585 -3.616 10.098 1.00 78.94 188 GLY A N 1
ATOM 1422 C CA . GLY A 1 188 ? -5.230 -2.522 10.769 1.00 78.94 188 GLY A CA 1
ATOM 1423 C C . GLY A 1 188 ? -5.901 -1.582 9.774 1.00 78.94 188 GLY A C 1
ATOM 1424 O O . GLY A 1 188 ? -6.381 -2.008 8.717 1.00 78.94 188 GLY A O 1
ATOM 1425 N N . PRO A 1 189 ? -5.845 -0.271 10.050 1.00 81.25 189 PRO A N 1
ATOM 1426 C CA . PRO A 1 189 ? -6.388 0.758 9.170 1.00 81.25 189 PRO A CA 1
ATOM 1427 C C . PRO A 1 189 ? -5.815 0.741 7.735 1.00 81.25 189 PRO A C 1
ATOM 1429 O O . PRO A 1 189 ? -6.397 1.351 6.840 1.00 81.25 189 PRO A O 1
ATOM 1432 N N . LEU A 1 190 ? -4.697 0.043 7.484 1.00 87.56 190 LEU A N 1
ATOM 1433 C CA . LEU A 1 190 ? -4.048 -0.012 6.170 1.00 87.56 190 LEU A CA 1
ATOM 1434 C C . LEU A 1 190 ? -4.678 -1.009 5.194 1.00 87.56 190 LEU A C 1
ATOM 1436 O O . LEU A 1 190 ? -4.461 -0.875 3.990 1.00 87.56 190 LEU A O 1
ATOM 1440 N N . GLU A 1 191 ? -5.446 -1.996 5.663 1.00 83.94 191 GLU A N 1
ATOM 1441 C CA . GLU A 1 191 ? -5.986 -3.051 4.792 1.00 83.94 191 GLU A CA 1
ATOM 1442 C C . GLU A 1 191 ? -6.811 -2.522 3.609 1.00 83.94 191 GLU A C 1
ATOM 1444 O O . GLU A 1 191 ? -6.551 -2.953 2.480 1.00 83.94 191 GLU A O 1
ATOM 1449 N N . PRO A 1 192 ? -7.735 -1.554 3.789 1.00 84.06 192 PRO A N 1
ATOM 1450 C CA . PRO A 1 192 ? -8.488 -1.000 2.668 1.00 84.06 192 PRO A CA 1
ATOM 1451 C C . PRO A 1 192 ? -7.584 -0.314 1.635 1.00 84.06 192 PRO A C 1
ATOM 1453 O O . PRO A 1 192 ? -7.813 -0.440 0.435 1.00 84.06 192 PRO A O 1
ATOM 1456 N N . LEU A 1 193 ? -6.525 0.370 2.085 1.00 88.88 193 LEU A N 1
ATOM 1457 C CA . LEU A 1 193 ? -5.577 1.077 1.213 1.00 88.88 193 LEU A CA 1
ATOM 1458 C C . LEU A 1 193 ? -4.676 0.098 0.443 1.00 88.88 193 LEU A C 1
ATOM 1460 O O . LEU A 1 193 ? -4.348 0.299 -0.731 1.00 88.88 193 LEU A O 1
ATOM 1464 N N . LEU A 1 194 ? -4.293 -1.003 1.088 1.00 86.31 194 LEU A N 1
ATOM 1465 C CA . LEU A 1 194 ? -3.530 -2.078 0.460 1.00 86.31 194 LEU A CA 1
ATOM 1466 C C . LEU A 1 194 ? -4.368 -2.846 -0.568 1.00 86.31 194 LEU A C 1
ATOM 1468 O O . LEU A 1 194 ? -3.850 -3.189 -1.632 1.00 86.31 194 LEU A O 1
ATOM 1472 N N . ALA A 1 195 ? -5.661 -3.047 -0.312 1.00 84.56 195 ALA A N 1
ATOM 1473 C CA . ALA A 1 195 ? -6.577 -3.683 -1.257 1.00 84.56 195 ALA A CA 1
ATOM 1474 C C . ALA A 1 195 ? -6.890 -2.810 -2.490 1.00 84.56 195 ALA A C 1
ATOM 1476 O O . ALA A 1 195 ? -7.182 -3.338 -3.560 1.00 84.56 195 ALA A O 1
ATOM 1477 N N . ASP A 1 196 ? -6.804 -1.485 -2.367 1.00 87.12 196 ASP A N 1
ATOM 1478 C CA . ASP A 1 196 ? -7.172 -0.539 -3.422 1.00 87.12 196 ASP A CA 1
ATOM 1479 C C . ASP A 1 196 ? -6.123 -0.446 -4.546 1.00 87.12 196 ASP A C 1
ATOM 1481 O O . ASP A 1 196 ? -5.055 0.147 -4.386 1.00 87.12 196 ASP A O 1
ATOM 1485 N N . GLU A 1 197 ? -6.422 -0.998 -5.723 1.00 86.31 197 GLU A N 1
ATOM 1486 C CA . GLU A 1 197 ? -5.503 -1.021 -6.874 1.00 86.31 197 GLU A CA 1
ATOM 1487 C C . GLU A 1 197 ? -5.176 0.352 -7.477 1.00 86.31 197 GLU A C 1
ATOM 1489 O O . GLU A 1 197 ? -4.279 0.457 -8.316 1.00 86.31 197 GLU A O 1
ATOM 1494 N N . THR A 1 198 ? -5.906 1.405 -7.109 1.00 88.62 198 THR A N 1
ATOM 1495 C CA . THR A 1 198 ? -5.619 2.759 -7.599 1.00 88.62 198 THR A CA 1
ATOM 1496 C C . THR A 1 198 ? -4.567 3.483 -6.755 1.00 88.62 198 THR A C 1
ATOM 1498 O O . THR A 1 198 ? -4.031 4.496 -7.209 1.00 88.62 198 THR A O 1
ATOM 1501 N N . VAL A 1 199 ? -4.242 2.951 -5.570 1.00 91.19 199 VAL A N 1
ATOM 1502 C CA . VAL A 1 199 ? -3.152 3.424 -4.705 1.00 91.19 199 VAL A CA 1
ATOM 1503 C C . VAL A 1 199 ? -1.822 2.827 -5.158 1.00 91.19 199 VAL A C 1
ATOM 1505 O O . VAL A 1 199 ? -1.711 1.606 -5.301 1.00 91.19 199 VAL A O 1
ATOM 1508 N N . THR A 1 200 ? -0.801 3.669 -5.325 1.00 89.69 200 THR A N 1
ATOM 1509 C CA . THR A 1 200 ? 0.576 3.247 -5.643 1.00 89.69 200 THR A CA 1
ATOM 1510 C C . THR A 1 200 ? 1.500 3.298 -4.430 1.00 89.69 200 THR A C 1
ATOM 1512 O O . THR A 1 200 ? 2.324 2.401 -4.248 1.00 89.69 200 THR A O 1
ATOM 1515 N N . ASP A 1 201 ? 1.322 4.288 -3.557 1.00 93.25 201 ASP A N 1
ATOM 1516 C CA . ASP A 1 201 ? 2.156 4.501 -2.374 1.00 93.25 201 ASP A CA 1
ATOM 1517 C C . ASP A 1 201 ? 1.260 4.818 -1.165 1.00 93.25 201 ASP A C 1
ATOM 1519 O O . ASP A 1 201 ? 0.220 5.460 -1.307 1.00 93.25 201 ASP A O 1
ATOM 1523 N N . ILE A 1 202 ? 1.647 4.351 0.022 1.00 95.12 202 ILE A N 1
ATOM 1524 C CA . ILE A 1 202 ? 0.984 4.619 1.306 1.00 95.12 202 ILE A CA 1
ATOM 1525 C C . ILE A 1 202 ? 2.042 5.157 2.265 1.00 95.12 202 ILE A C 1
ATOM 1527 O O . ILE A 1 202 ? 3.081 4.525 2.449 1.00 95.12 202 ILE A O 1
ATOM 1531 N N . MET A 1 203 ? 1.787 6.300 2.892 1.00 96.50 203 MET A N 1
ATOM 1532 C CA . MET A 1 203 ? 2.716 6.954 3.816 1.00 96.50 203 MET A CA 1
ATOM 1533 C C . MET A 1 203 ? 1.993 7.280 5.120 1.00 96.50 203 MET A C 1
ATOM 1535 O O . MET A 1 203 ? 1.059 8.075 5.140 1.00 96.50 203 MET A O 1
ATOM 1539 N N . VAL A 1 204 ? 2.424 6.663 6.212 1.00 96.44 204 VAL A N 1
ATOM 1540 C CA . VAL A 1 204 ? 1.930 6.895 7.570 1.00 96.44 204 VAL A CA 1
ATOM 1541 C C . VAL A 1 204 ? 2.953 7.756 8.288 1.00 96.44 204 VAL A C 1
ATOM 1543 O O . VAL A 1 204 ? 4.062 7.287 8.524 1.00 96.44 204 VAL A O 1
ATOM 1546 N N . ASN A 1 205 ? 2.580 8.980 8.646 1.00 94.94 205 ASN A N 1
ATOM 1547 C CA . ASN A 1 205 ? 3.404 9.919 9.403 1.00 94.94 205 ASN A CA 1
ATOM 1548 C C . ASN A 1 205 ? 2.790 10.076 10.801 1.00 94.94 205 ASN A C 1
ATOM 1550 O O . ASN A 1 205 ? 2.069 11.035 11.078 1.00 94.94 205 ASN A O 1
ATOM 1554 N N . GLY A 1 206 ? 2.999 9.083 11.664 1.00 92.19 206 GLY A N 1
ATOM 1555 C CA . GLY A 1 206 ? 2.306 8.999 12.945 1.00 92.19 206 GLY A CA 1
ATOM 1556 C C . GLY A 1 206 ? 0.821 8.620 12.812 1.00 92.19 206 GLY A C 1
ATOM 1557 O O . GLY A 1 206 ? 0.334 8.277 11.729 1.00 92.19 206 GLY A O 1
ATOM 1558 N N . PRO A 1 207 ? 0.068 8.642 13.923 1.00 89.31 207 PRO A N 1
ATOM 1559 C CA . PRO A 1 207 ? -1.241 8.008 13.986 1.00 89.31 207 PRO A CA 1
ATOM 1560 C C . PRO A 1 207 ? -2.342 8.766 13.246 1.00 89.31 207 PRO A C 1
ATOM 1562 O O . PRO A 1 207 ? -3.301 8.154 12.785 1.00 89.31 207 PRO A O 1
ATOM 1565 N N . HIS A 1 208 ? -2.220 10.083 13.100 1.00 88.81 208 HIS A N 1
ATOM 1566 C CA . HIS A 1 208 ? -3.301 10.926 12.577 1.00 88.81 208 HIS A CA 1
ATOM 1567 C C . HIS A 1 208 ? -3.075 11.409 11.140 1.00 88.81 208 HIS A C 1
ATOM 1569 O O . HIS A 1 208 ? -3.920 12.123 10.602 1.00 88.81 208 HIS A O 1
ATOM 1575 N N . GLN A 1 209 ? -1.949 11.053 10.513 1.00 93.25 209 GLN A N 1
ATOM 1576 C CA . GLN A 1 209 ? -1.611 11.506 9.165 1.00 93.25 209 GLN A CA 1
ATOM 1577 C C . GLN A 1 209 ? -1.239 10.322 8.273 1.00 93.25 209 GLN A C 1
ATOM 1579 O O . GLN A 1 209 ? -0.091 9.880 8.243 1.00 93.25 209 GLN A O 1
ATOM 1584 N N . VAL A 1 210 ? -2.220 9.825 7.518 1.00 94.56 210 VAL A N 1
ATOM 1585 C CA . VAL A 1 210 ? -2.022 8.769 6.520 1.00 94.56 210 VAL A CA 1
ATOM 1586 C C . VAL A 1 210 ? -2.296 9.330 5.132 1.00 94.56 210 VAL A C 1
ATOM 1588 O O . VAL A 1 210 ? -3.419 9.736 4.822 1.00 94.56 210 VAL A O 1
ATOM 1591 N N . TYR A 1 211 ? -1.269 9.336 4.292 1.00 96.12 211 TYR A N 1
ATOM 1592 C CA . TYR A 1 211 ? -1.327 9.765 2.903 1.00 96.12 211 TYR A CA 1
ATOM 1593 C C . TYR A 1 211 ? -1.301 8.565 1.962 1.00 96.12 211 TYR A C 1
ATOM 1595 O O . TYR A 1 211 ? -0.713 7.524 2.265 1.00 96.12 211 TYR A O 1
ATOM 1603 N N . VAL A 1 212 ? -1.892 8.742 0.788 1.00 96.38 212 VAL A N 1
ATOM 1604 C CA . VAL A 1 212 ? -1.766 7.815 -0.335 1.00 96.38 212 VAL A CA 1
ATOM 1605 C C . VAL A 1 212 ? -1.412 8.560 -1.606 1.00 96.38 212 VAL A C 1
ATOM 1607 O O . VAL A 1 212 ? -1.811 9.707 -1.794 1.00 96.38 212 VAL A O 1
ATOM 1610 N N . GLU A 1 213 ? -0.689 7.897 -2.498 1.00 93.00 213 GLU A N 1
ATOM 1611 C CA . GLU A 1 213 ? -0.504 8.369 -3.863 1.00 93.00 213 GLU A CA 1
ATOM 1612 C C . GLU A 1 213 ? -1.503 7.678 -4.794 1.00 93.00 213 GLU A C 1
ATOM 1614 O O . GLU A 1 213 ? -1.566 6.446 -4.862 1.00 93.00 213 GLU A O 1
ATOM 1619 N N . ARG A 1 214 ? -2.281 8.478 -5.528 1.00 89.94 214 ARG A N 1
ATOM 1620 C CA . ARG A 1 214 ? -3.188 8.020 -6.586 1.00 89.94 214 ARG A CA 1
ATOM 1621 C C . ARG A 1 214 ? -2.892 8.792 -7.855 1.00 89.94 214 ARG A C 1
ATOM 1623 O O . ARG A 1 214 ? -2.881 10.020 -7.861 1.00 89.94 214 ARG A O 1
ATOM 1630 N N . LYS A 1 215 ? -2.658 8.077 -8.958 1.00 84.81 215 LYS A N 1
ATOM 1631 C CA . LYS A 1 215 ? -2.359 8.689 -10.270 1.00 84.81 215 LYS A CA 1
ATOM 1632 C C . LYS A 1 215 ? -1.244 9.761 -10.191 1.00 84.81 215 LYS A C 1
ATOM 1634 O O . LYS A 1 215 ? -1.337 10.790 -10.859 1.00 84.81 215 LYS A O 1
ATOM 1639 N N . GLY A 1 216 ? -0.220 9.547 -9.359 1.00 81.38 216 GLY A N 1
ATOM 1640 C CA . GLY A 1 216 ? 0.897 10.485 -9.182 1.00 81.38 216 GLY A CA 1
ATOM 1641 C C . GLY A 1 216 ? 0.609 11.702 -8.296 1.00 81.38 216 GLY A C 1
ATOM 1642 O O . GLY A 1 216 ? 1.413 12.632 -8.267 1.00 81.38 216 GLY A O 1
ATOM 1643 N N . LYS A 1 217 ? -0.539 11.749 -7.610 1.00 85.19 217 LYS A N 1
ATOM 1644 C CA . LYS A 1 217 ? -0.905 12.830 -6.687 1.00 85.19 217 LYS A CA 1
ATOM 1645 C C . LYS A 1 217 ? -1.009 12.307 -5.265 1.00 85.19 217 LYS A C 1
ATOM 1647 O O . LYS A 1 217 ? -1.616 11.266 -5.034 1.00 85.19 217 LYS A O 1
ATOM 1652 N N . LEU A 1 218 ? -0.437 13.064 -4.333 1.00 92.31 218 LEU A N 1
ATOM 1653 C CA . LEU A 1 218 ? -0.510 12.776 -2.907 1.00 92.31 218 LEU A CA 1
ATOM 1654 C C . LEU A 1 218 ? -1.835 13.288 -2.331 1.00 92.31 218 LEU A C 1
ATOM 1656 O O . LEU A 1 218 ? -2.190 14.452 -2.521 1.00 92.31 218 LEU A O 1
ATOM 1660 N N . GLU A 1 219 ? -2.537 12.429 -1.602 1.00 93.25 219 GLU A N 1
ATOM 1661 C CA . GLU A 1 219 ? -3.845 12.697 -1.011 1.00 93.25 219 GLU A CA 1
ATOM 1662 C C . GLU A 1 219 ? -3.841 12.285 0.467 1.00 93.25 219 GLU A C 1
ATOM 1664 O O . GLU A 1 219 ? -3.376 11.198 0.811 1.00 93.25 219 GLU A O 1
ATOM 1669 N N . LEU A 1 220 ? -4.350 13.150 1.351 1.00 94.00 220 LEU A N 1
ATOM 1670 C CA . LEU A 1 220 ? -4.585 12.795 2.753 1.00 94.00 220 LEU A CA 1
ATOM 1671 C C . LEU A 1 220 ? -5.850 11.937 2.838 1.00 94.00 220 LEU A C 1
ATOM 1673 O O . LEU A 1 220 ? -6.877 12.289 2.260 1.00 94.00 220 LEU A O 1
ATOM 1677 N N . THR A 1 221 ? -5.774 10.822 3.557 1.00 90.44 221 THR A N 1
ATOM 1678 C CA . THR A 1 221 ? -6.902 9.898 3.724 1.00 90.44 221 THR A CA 1
ATOM 1679 C C . THR A 1 221 ? -7.673 10.155 5.017 1.00 90.44 221 THR A C 1
ATOM 1681 O O . THR A 1 221 ? -7.152 10.747 5.959 1.00 90.44 221 THR A O 1
ATOM 1684 N N . ASP A 1 22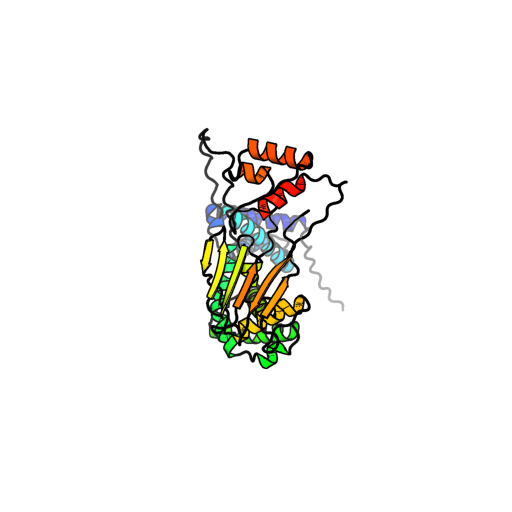2 ? -8.895 9.622 5.089 1.00 86.25 222 ASP A N 1
ATOM 1685 C CA . ASP A 1 222 ? -9.689 9.565 6.326 1.00 86.25 222 ASP A CA 1
ATOM 1686 C C . ASP A 1 222 ? -9.220 8.450 7.285 1.00 86.25 222 ASP A C 1
ATOM 1688 O O . ASP A 1 222 ? -9.770 8.273 8.374 1.00 86.25 222 ASP A O 1
ATOM 1692 N N . VAL A 1 223 ? -8.226 7.657 6.874 1.00 84.12 223 VAL A N 1
ATOM 1693 C CA . VAL A 1 223 ? -7.688 6.546 7.657 1.00 84.12 223 VAL A CA 1
ATOM 1694 C C . VAL A 1 223 ? -6.789 7.101 8.755 1.00 84.12 223 VAL A C 1
ATOM 1696 O O . VAL A 1 223 ? -5.864 7.867 8.494 1.00 84.12 223 VAL A O 1
ATOM 1699 N N . GLN A 1 224 ? -7.039 6.680 9.991 1.00 84.00 224 GLN A N 1
ATOM 1700 C CA . GLN A 1 224 ? -6.231 7.055 11.146 1.00 84.00 224 GLN A CA 1
ATOM 1701 C C . GLN A 1 224 ? -5.969 5.839 12.026 1.00 84.00 224 GLN A C 1
ATOM 1703 O O . GLN A 1 224 ? -6.804 4.942 12.165 1.00 84.00 224 GLN A O 1
ATOM 1708 N N . PHE A 1 225 ? -4.799 5.837 12.646 1.00 83.75 225 PHE A N 1
ATOM 1709 C CA . PHE A 1 225 ? -4.494 4.986 13.779 1.00 83.75 225 PHE A CA 1
ATOM 1710 C C . PHE A 1 225 ? -4.935 5.674 15.071 1.00 83.75 225 PHE A C 1
ATOM 1712 O O . PHE A 1 225 ? -5.300 6.849 15.109 1.00 83.75 225 PHE A O 1
ATOM 1719 N N . ARG A 1 226 ? -4.895 4.907 16.157 1.00 77.25 226 ARG A N 1
ATOM 1720 C CA . ARG A 1 226 ? -5.311 5.371 17.481 1.00 77.25 226 ARG A CA 1
ATOM 1721 C C . ARG A 1 226 ? -4.245 6.269 18.099 1.00 77.25 226 ARG A C 1
ATOM 1723 O O . ARG A 1 226 ? -4.549 7.354 18.575 1.00 77.25 226 ARG A O 1
ATOM 1730 N N . ASP A 1 227 ? -3.018 5.765 18.115 1.00 80.69 227 ASP A N 1
ATOM 1731 C CA . ASP A 1 227 ? -1.868 6.332 18.802 1.00 80.69 227 ASP A CA 1
ATOM 1732 C C . ASP A 1 227 ? -0.567 5.738 18.233 1.00 80.69 227 ASP A C 1
ATOM 1734 O O . ASP A 1 227 ? -0.592 4.782 17.449 1.00 80.69 227 ASP A O 1
ATOM 1738 N N . ASP A 1 228 ? 0.575 6.298 18.631 1.00 88.31 228 ASP A N 1
ATOM 1739 C CA . ASP A 1 228 ? 1.900 5.807 18.239 1.00 88.31 228 ASP A CA 1
ATOM 1740 C C . ASP A 1 228 ? 2.102 4.312 18.559 1.00 88.31 228 ASP A C 1
ATOM 1742 O O . ASP A 1 228 ? 2.558 3.580 17.675 1.00 88.31 228 ASP A O 1
ATOM 1746 N N . PRO A 1 229 ? 1.723 3.794 19.750 1.00 86.25 229 PRO A N 1
ATOM 1747 C CA . PRO A 1 229 ? 1.791 2.361 20.031 1.00 86.25 229 PRO A CA 1
ATOM 1748 C C . PRO A 1 229 ? 1.031 1.494 19.023 1.00 86.25 229 PRO A C 1
ATOM 1750 O O . PRO A 1 229 ? 1.511 0.417 18.669 1.00 86.25 229 PRO A O 1
ATOM 1753 N N . HIS A 1 230 ? -0.129 1.940 18.532 1.00 84.44 230 HIS A N 1
ATOM 1754 C CA . HIS A 1 230 ? -0.880 1.213 17.511 1.00 84.44 230 HIS A CA 1
ATOM 1755 C C . HIS A 1 230 ? -0.113 1.159 16.181 1.00 84.44 230 HIS A C 1
ATOM 1757 O O . HIS A 1 230 ? -0.007 0.085 15.586 1.00 84.44 230 HIS A O 1
ATOM 1763 N N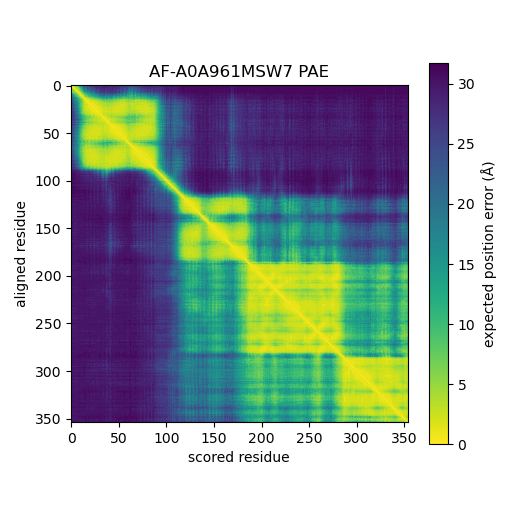 . VAL A 1 231 ? 0.484 2.272 15.741 1.00 90.81 231 VAL A N 1
ATOM 1764 C CA . VAL A 1 231 ? 1.317 2.293 14.525 1.00 90.81 231 VAL A CA 1
ATOM 1765 C C . VAL A 1 231 ? 2.518 1.357 14.679 1.00 90.81 231 VAL A C 1
ATOM 1767 O O . VAL A 1 231 ? 2.784 0.557 13.783 1.00 90.81 231 VAL A O 1
ATOM 1770 N N . ILE A 1 232 ? 3.209 1.399 15.826 1.00 90.75 232 ILE A N 1
ATOM 1771 C CA . ILE A 1 232 ? 4.344 0.511 16.124 1.00 90.75 232 ILE A CA 1
ATOM 1772 C C . ILE A 1 232 ? 3.899 -0.953 16.096 1.00 90.75 232 ILE A C 1
ATOM 1774 O O . ILE A 1 232 ? 4.574 -1.783 15.498 1.00 90.75 232 ILE A O 1
ATOM 1778 N N . HIS A 1 233 ? 2.744 -1.282 16.678 1.00 86.56 233 HIS A N 1
ATOM 1779 C CA . HIS A 1 233 ? 2.229 -2.650 16.679 1.00 86.56 233 HIS A CA 1
ATOM 1780 C C . HIS A 1 233 ? 1.977 -3.177 15.257 1.00 86.56 233 HIS A C 1
ATOM 1782 O O . HIS A 1 233 ? 2.409 -4.282 14.915 1.00 86.56 233 HIS A O 1
ATOM 1788 N N . VAL A 1 234 ? 1.331 -2.370 14.408 1.00 88.62 234 VAL A N 1
ATOM 1789 C CA . VAL A 1 234 ? 1.100 -2.710 12.995 1.00 88.62 234 VAL A CA 1
ATOM 1790 C C . VAL A 1 234 ? 2.430 -2.841 12.246 1.00 88.62 234 VAL A C 1
ATOM 1792 O O . VAL A 1 234 ? 2.641 -3.828 11.539 1.00 88.62 234 VAL A O 1
ATOM 1795 N N . ALA A 1 235 ? 3.364 -1.914 12.459 1.00 91.00 235 ALA A N 1
ATOM 1796 C CA . ALA A 1 235 ? 4.706 -1.960 11.890 1.00 91.00 235 ALA A CA 1
ATOM 1797 C C . ALA A 1 235 ? 5.465 -3.246 12.260 1.00 91.00 235 ALA A C 1
ATOM 1799 O O . ALA A 1 235 ? 5.965 -3.946 11.377 1.00 91.00 235 ALA A O 1
ATOM 1800 N N . THR A 1 236 ? 5.512 -3.598 13.549 1.00 89.38 236 THR A N 1
ATOM 1801 C CA . THR A 1 236 ? 6.167 -4.816 14.046 1.00 89.38 236 THR A CA 1
ATOM 1802 C C . THR A 1 236 ? 5.577 -6.063 13.414 1.00 89.38 236 THR A C 1
ATOM 1804 O O . THR A 1 236 ? 6.315 -6.975 13.038 1.00 89.38 236 THR A O 1
ATOM 1807 N N . ARG A 1 237 ? 4.261 -6.108 13.228 1.00 85.94 237 ARG A N 1
ATOM 1808 C CA . ARG A 1 237 ? 3.610 -7.242 12.579 1.00 85.94 237 ARG A CA 1
ATOM 1809 C C . ARG A 1 237 ? 3.943 -7.376 11.103 1.00 85.94 237 ARG A C 1
ATOM 1811 O O . ARG A 1 237 ? 4.292 -8.478 10.683 1.00 85.94 237 ARG A O 1
ATOM 1818 N N . ILE A 1 238 ? 3.906 -6.272 10.354 1.00 88.31 238 ILE A N 1
ATOM 1819 C CA . ILE A 1 238 ? 4.298 -6.244 8.939 1.00 88.31 238 ILE A CA 1
ATOM 1820 C C . ILE A 1 238 ? 5.668 -6.907 8.752 1.00 88.31 238 ILE A C 1
ATOM 1822 O O . ILE A 1 238 ? 5.843 -7.763 7.886 1.00 88.31 238 ILE A O 1
ATOM 1826 N N . VAL A 1 239 ? 6.638 -6.534 9.589 1.00 89.25 239 VAL A N 1
ATOM 1827 C CA . VAL A 1 239 ? 8.016 -7.015 9.445 1.00 89.25 239 VAL A CA 1
ATOM 1828 C C . VAL A 1 239 ? 8.209 -8.420 10.011 1.00 89.25 239 VAL A C 1
ATOM 1830 O O . VAL A 1 239 ? 8.994 -9.192 9.463 1.00 89.25 239 VAL A O 1
ATOM 1833 N N . THR A 1 240 ? 7.438 -8.802 11.033 1.00 87.00 240 THR A N 1
ATOM 1834 C CA . THR A 1 240 ? 7.463 -10.163 11.592 1.00 87.00 240 THR A CA 1
ATOM 1835 C C . THR A 1 240 ? 7.001 -11.192 10.559 1.00 87.00 240 THR A C 1
ATOM 1837 O O . THR A 1 240 ? 7.615 -12.251 10.428 1.00 87.00 240 THR A O 1
ATOM 1840 N N . GLU A 1 241 ? 5.980 -10.872 9.759 1.00 83.75 241 GLU A N 1
ATOM 1841 C CA . GLU A 1 241 ? 5.486 -11.763 8.701 1.00 83.75 241 GLU A CA 1
ATOM 1842 C C . GLU A 1 241 ? 6.520 -12.079 7.611 1.00 83.75 241 GLU A C 1
ATOM 1844 O O . GLU A 1 241 ? 6.391 -13.092 6.919 1.00 83.75 241 GLU A O 1
ATOM 1849 N N . VAL A 1 242 ? 7.536 -11.229 7.459 1.00 85.38 242 VAL A N 1
ATOM 1850 C CA . VAL A 1 242 ? 8.618 -11.370 6.471 1.00 85.38 242 VAL A CA 1
ATOM 1851 C C . VAL A 1 242 ? 9.954 -11.754 7.124 1.00 85.38 242 VAL A C 1
ATOM 1853 O O . VAL A 1 242 ? 11.003 -11.681 6.486 1.00 85.38 242 VAL A O 1
ATOM 1856 N N . GLY A 1 243 ? 9.929 -12.174 8.396 1.00 85.94 243 GLY A N 1
ATOM 1857 C CA . GLY A 1 243 ? 11.104 -12.658 9.130 1.00 85.94 243 GLY A CA 1
ATOM 1858 C C . GLY A 1 243 ? 12.074 -11.559 9.574 1.00 85.94 243 GLY A C 1
ATOM 1859 O O . GLY A 1 243 ? 13.268 -11.812 9.742 1.00 85.94 243 GLY A O 1
ATOM 1860 N N . ARG A 1 244 ? 11.586 -10.327 9.735 1.00 90.38 244 ARG A N 1
ATOM 1861 C CA . ARG A 1 244 ? 12.339 -9.159 10.211 1.00 90.38 244 ARG A CA 1
ATOM 1862 C C . ARG A 1 244 ? 11.793 -8.691 11.568 1.00 90.38 244 ARG A C 1
ATOM 1864 O O . ARG A 1 244 ? 10.727 -9.114 12.003 1.00 90.38 244 ARG A O 1
ATOM 1871 N N . ARG A 1 245 ? 12.537 -7.819 12.249 1.00 91.19 245 ARG A N 1
ATOM 1872 C CA . ARG A 1 245 ? 12.187 -7.266 13.567 1.00 91.19 245 ARG A CA 1
ATOM 1873 C C . ARG A 1 245 ? 12.389 -5.752 13.554 1.00 91.19 245 ARG A C 1
ATOM 1875 O O . ARG A 1 245 ? 13.302 -5.275 12.886 1.00 91.19 245 ARG A O 1
ATOM 1882 N N . VAL A 1 246 ? 11.534 -5.037 14.282 1.00 92.00 246 VAL A N 1
ATOM 1883 C CA . VAL A 1 246 ? 11.638 -3.595 14.539 1.00 92.00 246 VAL A CA 1
ATOM 1884 C C . VAL A 1 246 ? 11.239 -3.322 15.987 1.00 92.00 246 VAL A C 1
ATOM 1886 O O . VAL A 1 246 ? 10.207 -3.813 16.450 1.00 92.00 246 VAL A O 1
ATOM 1889 N N . ASP A 1 247 ? 12.091 -2.595 16.699 1.00 91.31 247 ASP A N 1
ATOM 1890 C CA . ASP A 1 247 ? 11.957 -2.223 18.112 1.00 91.31 247 ASP A CA 1
ATOM 1891 C C . ASP A 1 247 ? 13.001 -1.146 18.456 1.00 91.31 247 ASP A C 1
ATOM 1893 O O . ASP A 1 247 ? 13.796 -0.760 17.607 1.00 91.31 247 ASP A O 1
ATOM 1897 N N . GLU A 1 248 ? 13.038 -0.668 19.697 1.00 89.06 248 GLU A N 1
ATOM 1898 C CA . GLU A 1 248 ? 13.943 0.413 20.118 1.00 89.06 248 GLU A CA 1
ATOM 1899 C C . GLU A 1 248 ? 15.440 0.113 19.890 1.00 89.06 248 GLU A C 1
ATOM 1901 O O . GLU A 1 248 ? 16.231 1.042 19.728 1.00 89.06 248 GLU A O 1
ATOM 1906 N N . SER A 1 249 ? 15.851 -1.164 19.836 1.00 91.12 249 SER A N 1
ATOM 1907 C CA . SER A 1 249 ? 17.234 -1.552 19.512 1.00 91.12 249 SER A CA 1
ATOM 1908 C C . SER A 1 249 ? 17.513 -1.616 18.007 1.00 91.12 249 SER A C 1
ATOM 1910 O O . SER A 1 249 ? 18.659 -1.450 17.587 1.00 91.12 249 SER A O 1
ATOM 1912 N N . VAL A 1 250 ? 16.473 -1.832 17.194 1.00 92.19 250 VAL A N 1
ATOM 1913 C CA . VAL A 1 250 ? 16.518 -1.855 15.723 1.00 92.19 250 VAL A CA 1
ATOM 1914 C C . VAL A 1 250 ? 15.360 -1.000 15.181 1.00 92.19 250 VAL A C 1
ATOM 1916 O O . VAL A 1 250 ? 14.353 -1.540 14.719 1.00 92.19 250 VAL A O 1
ATOM 1919 N N . PRO A 1 251 ? 15.461 0.341 15.276 1.00 94.31 251 PRO A N 1
ATOM 1920 C CA . PRO A 1 251 ? 14.332 1.242 15.027 1.00 94.31 251 PRO A CA 1
ATOM 1921 C C . PRO A 1 251 ? 14.077 1.552 13.545 1.00 94.31 251 PRO A C 1
ATOM 1923 O O . PRO A 1 251 ? 13.144 2.287 13.235 1.00 94.31 251 PRO A O 1
ATOM 1926 N N . LEU A 1 252 ? 14.896 1.028 12.628 1.00 95.75 252 LEU A N 1
ATOM 1927 C CA . LEU A 1 252 ? 14.752 1.206 11.183 1.00 95.75 252 LEU A CA 1
ATOM 1928 C C . LEU A 1 252 ? 14.827 -0.145 10.485 1.00 95.75 252 LEU A C 1
ATOM 1930 O O . LEU A 1 252 ? 15.729 -0.941 10.757 1.00 95.75 252 LEU A O 1
ATOM 1934 N N . VAL A 1 253 ? 13.900 -0.389 9.561 1.00 94.44 253 VAL A N 1
ATOM 1935 C CA . VAL A 1 253 ? 13.887 -1.618 8.770 1.00 94.44 253 VAL A CA 1
ATOM 1936 C C . VAL A 1 253 ? 13.314 -1.395 7.377 1.00 94.44 253 VAL A C 1
ATOM 1938 O O . VAL A 1 253 ? 12.273 -0.766 7.197 1.00 94.44 253 VAL A O 1
ATOM 1941 N N . ASP A 1 254 ? 13.994 -1.992 6.403 1.00 92.69 254 ASP A N 1
ATOM 1942 C CA . ASP A 1 254 ? 13.522 -2.157 5.035 1.00 92.69 254 ASP A CA 1
ATOM 1943 C C . ASP A 1 254 ? 13.138 -3.617 4.798 1.00 92.69 254 ASP A C 1
ATOM 1945 O O . ASP A 1 254 ? 13.871 -4.556 5.136 1.00 92.69 254 ASP A O 1
ATOM 1949 N N . ALA A 1 255 ? 11.963 -3.818 4.214 1.00 88.38 255 ALA A N 1
ATOM 1950 C CA . ALA A 1 255 ? 11.389 -5.134 4.003 1.00 88.38 255 ALA A CA 1
ATOM 1951 C C . ALA A 1 255 ? 10.587 -5.212 2.699 1.00 88.38 255 ALA A C 1
ATOM 1953 O O . ALA A 1 255 ? 10.194 -4.211 2.097 1.00 88.38 255 ALA A O 1
ATOM 1954 N N . ARG A 1 256 ? 10.337 -6.449 2.266 1.00 85.19 256 ARG A N 1
ATOM 1955 C CA . ARG A 1 256 ? 9.478 -6.758 1.126 1.00 85.19 256 ARG A CA 1
ATOM 1956 C C . ARG A 1 256 ? 8.327 -7.632 1.593 1.00 85.19 256 ARG A C 1
ATOM 1958 O O . ARG A 1 256 ? 8.561 -8.696 2.157 1.00 85.19 256 ARG A O 1
ATOM 1965 N N . LEU A 1 257 ? 7.112 -7.165 1.348 1.00 85.12 257 LEU A N 1
ATOM 1966 C CA . LEU A 1 257 ? 5.876 -7.865 1.660 1.00 85.12 257 LEU A CA 1
ATOM 1967 C C . LEU A 1 257 ? 5.674 -9.064 0.723 1.00 85.12 257 LEU A C 1
ATOM 1969 O O . LEU A 1 257 ? 6.289 -9.165 -0.341 1.00 85.12 257 LEU A O 1
ATOM 1973 N N . LYS A 1 258 ? 4.778 -9.976 1.111 1.00 79.62 258 LYS A N 1
ATOM 1974 C CA . LYS A 1 258 ? 4.469 -11.200 0.347 1.00 79.62 258 LYS A CA 1
ATOM 1975 C C . LYS A 1 258 ? 3.908 -10.918 -1.051 1.00 79.62 258 LYS A C 1
ATOM 1977 O O . LYS A 1 258 ? 4.064 -11.743 -1.942 1.00 79.62 258 LYS A O 1
ATOM 1982 N N . ASP A 1 259 ? 3.274 -9.766 -1.246 1.00 77.94 259 ASP A N 1
ATOM 1983 C CA . ASP A 1 259 ? 2.740 -9.304 -2.532 1.00 77.94 259 ASP A CA 1
ATOM 1984 C C . ASP A 1 259 ? 3.800 -8.626 -3.429 1.00 77.94 259 ASP A C 1
ATOM 1986 O O . ASP A 1 259 ? 3.480 -8.198 -4.535 1.00 77.94 259 ASP A O 1
ATOM 1990 N N . GLY A 1 260 ? 5.053 -8.525 -2.967 1.00 81.44 260 GLY A N 1
ATOM 1991 C CA . GLY A 1 260 ? 6.157 -7.859 -3.663 1.00 81.44 260 GLY A CA 1
ATOM 1992 C C . GLY A 1 260 ? 6.316 -6.375 -3.322 1.00 81.44 260 GLY A C 1
ATOM 1993 O O . GLY A 1 260 ? 7.323 -5.774 -3.709 1.00 81.44 260 GLY A O 1
ATOM 1994 N N . SER A 1 261 ? 5.370 -5.792 -2.581 1.00 87.00 261 SER A N 1
ATOM 1995 C CA . SER A 1 261 ? 5.414 -4.394 -2.155 1.00 87.00 261 SER A CA 1
ATOM 1996 C C . SER A 1 261 ? 6.609 -4.143 -1.235 1.00 87.00 261 SER A C 1
ATOM 1998 O O . SER A 1 261 ? 7.036 -5.017 -0.476 1.00 87.00 261 SER A O 1
ATOM 2000 N N . ARG A 1 262 ? 7.177 -2.939 -1.297 1.00 89.62 262 ARG A N 1
ATOM 2001 C CA . ARG A 1 262 ? 8.291 -2.531 -0.429 1.00 89.62 262 ARG A CA 1
ATOM 2002 C C . ARG A 1 262 ? 7.748 -1.776 0.758 1.00 89.62 262 ARG A C 1
ATOM 2004 O O . ARG A 1 262 ? 6.852 -0.958 0.584 1.00 89.62 262 ARG A O 1
ATOM 2011 N N . VAL A 1 263 ? 8.324 -2.014 1.926 1.00 93.75 263 VAL A N 1
ATOM 2012 C CA . VAL A 1 263 ? 8.005 -1.265 3.134 1.00 93.75 263 VAL A CA 1
ATOM 2013 C C . VAL A 1 263 ? 9.285 -0.761 3.786 1.00 93.75 263 VAL A C 1
ATOM 2015 O O . VAL A 1 263 ? 10.238 -1.518 3.963 1.00 93.75 263 VAL A O 1
ATOM 2018 N N . ASN A 1 264 ? 9.283 0.518 4.134 1.00 95.56 264 ASN A N 1
ATOM 2019 C CA . ASN A 1 264 ? 10.257 1.140 5.012 1.00 95.56 264 ASN A CA 1
ATOM 2020 C C . ASN A 1 264 ? 9.540 1.547 6.300 1.00 95.56 264 ASN A C 1
ATOM 2022 O O . ASN A 1 264 ? 8.439 2.100 6.254 1.00 95.56 264 ASN A O 1
ATOM 2026 N N . ILE A 1 265 ? 10.143 1.235 7.440 1.00 96.56 265 ILE A N 1
ATOM 2027 C CA . ILE A 1 265 ? 9.590 1.539 8.757 1.00 96.56 265 ILE A CA 1
ATOM 2028 C C . ILE A 1 265 ? 10.664 2.219 9.585 1.00 96.56 265 ILE A C 1
ATOM 2030 O O . ILE A 1 265 ? 11.793 1.729 9.661 1.00 96.56 265 ILE A O 1
ATOM 2034 N N . ILE A 1 266 ? 10.282 3.312 10.241 1.00 96.75 266 ILE A N 1
ATOM 2035 C CA . ILE A 1 266 ? 11.129 4.043 11.178 1.00 96.75 266 ILE A CA 1
ATOM 2036 C C . ILE A 1 266 ? 10.307 4.326 12.433 1.00 96.75 266 ILE A C 1
ATOM 2038 O O . ILE A 1 266 ? 9.230 4.908 12.354 1.00 96.75 266 ILE A O 1
ATOM 2042 N N . ILE A 1 267 ? 10.805 3.926 13.597 1.00 96.06 267 ILE A N 1
ATOM 2043 C CA . ILE A 1 267 ? 10.147 4.156 14.889 1.00 96.06 267 ILE A CA 1
ATOM 2044 C C . ILE A 1 267 ? 11.042 4.989 15.822 1.00 96.06 267 ILE A C 1
ATOM 2046 O O . ILE A 1 267 ? 12.233 5.179 15.537 1.00 96.06 267 ILE A O 1
ATOM 2050 N N . PRO A 1 268 ? 10.507 5.517 16.938 1.00 94.00 268 PRO A N 1
ATOM 2051 C CA . PRO A 1 268 ? 11.331 6.128 17.973 1.00 94.00 268 PRO A CA 1
ATOM 2052 C C . PRO A 1 268 ? 12.456 5.185 18.447 1.00 94.00 268 PRO A C 1
ATOM 2054 O O . PRO A 1 268 ? 12.251 3.971 18.513 1.00 94.00 268 PRO A O 1
ATOM 2057 N N . PRO A 1 269 ? 13.653 5.713 18.765 1.00 92.50 269 PRO A N 1
ATOM 2058 C CA . PRO A 1 269 ? 13.992 7.137 18.877 1.00 92.50 269 PRO A CA 1
ATOM 2059 C C . PRO A 1 269 ? 14.397 7.830 17.559 1.00 92.50 269 PRO A C 1
ATOM 2061 O O . PRO A 1 269 ? 14.709 9.017 17.588 1.00 92.50 269 PRO A O 1
ATOM 2064 N N . LEU A 1 270 ? 14.425 7.136 16.412 1.00 93.69 270 LEU A N 1
ATOM 2065 C CA . LEU A 1 270 ? 14.839 7.750 15.137 1.00 93.69 270 LEU A CA 1
ATOM 2066 C C . LEU A 1 270 ? 13.752 8.631 14.516 1.00 93.69 270 LEU A C 1
ATOM 2068 O O . LEU A 1 270 ? 14.063 9.641 13.886 1.00 93.69 270 LEU A O 1
ATOM 2072 N N . ALA A 1 271 ? 12.488 8.257 14.697 1.00 92.62 271 ALA A N 1
ATOM 2073 C CA . ALA A 1 271 ? 11.352 9.043 14.241 1.00 92.62 271 ALA A CA 1
ATOM 2074 C C . ALA A 1 271 ? 10.885 9.988 15.363 1.00 92.62 271 ALA A C 1
ATOM 2076 O O . ALA A 1 271 ? 10.132 9.590 16.250 1.00 92.62 271 ALA A O 1
ATOM 2077 N N . ILE A 1 272 ? 11.393 11.226 15.348 1.00 90.00 272 ILE A N 1
ATOM 2078 C CA . ILE A 1 272 ? 11.183 12.231 16.411 1.00 90.00 272 ILE A CA 1
ATOM 2079 C C . ILE A 1 272 ? 9.700 12.599 16.552 1.00 90.00 272 ILE A C 1
ATOM 2081 O O . ILE A 1 272 ? 9.205 12.728 17.669 1.00 90.00 272 ILE A O 1
ATOM 2085 N N . ASP A 1 273 ? 9.000 12.721 15.425 1.00 87.94 273 ASP A N 1
ATOM 2086 C CA . ASP A 1 273 ? 7.592 13.134 15.362 1.00 87.94 273 ASP A CA 1
ATOM 2087 C C . ASP A 1 273 ? 6.607 11.954 15.487 1.00 87.94 273 ASP A C 1
ATOM 2089 O O . ASP A 1 273 ? 5.408 12.118 15.270 1.00 87.94 273 ASP A O 1
ATOM 2093 N N . GLY A 1 274 ? 7.109 10.762 15.827 1.00 91.69 274 GLY A N 1
ATOM 2094 C CA . GLY A 1 274 ? 6.327 9.534 15.939 1.00 91.69 274 GLY A CA 1
ATOM 2095 C C . GLY A 1 274 ? 6.638 8.506 14.842 1.00 91.69 274 GLY A C 1
ATOM 2096 O O . GLY A 1 274 ? 7.340 8.792 13.870 1.00 91.69 274 GLY A O 1
ATOM 2097 N N . PRO A 1 275 ? 6.151 7.265 14.991 1.00 95.56 275 PRO A N 1
ATOM 2098 C CA . PRO A 1 275 ? 6.450 6.155 14.090 1.00 95.56 275 PRO A CA 1
ATOM 2099 C C . PRO A 1 275 ? 5.958 6.420 12.661 1.00 95.56 275 PRO A C 1
ATOM 2101 O O . PRO A 1 275 ? 4.841 6.884 12.439 1.00 95.56 275 PRO A O 1
ATOM 2104 N N . THR A 1 276 ? 6.794 6.079 11.683 1.00 97.00 276 THR A N 1
ATOM 2105 C CA . THR A 1 276 ? 6.554 6.307 10.257 1.00 97.00 276 THR A CA 1
ATOM 2106 C C . THR A 1 276 ? 6.623 4.995 9.478 1.00 97.00 276 THR A C 1
ATOM 2108 O O . THR A 1 276 ? 7.505 4.165 9.713 1.00 97.00 276 THR A O 1
ATOM 2111 N N . ILE A 1 277 ? 5.699 4.807 8.535 1.00 96.12 277 ILE A N 1
ATOM 2112 C CA . ILE A 1 277 ? 5.657 3.652 7.628 1.00 96.12 277 ILE A CA 1
ATOM 2113 C C . ILE A 1 277 ? 5.487 4.169 6.201 1.00 96.12 277 ILE A C 1
ATOM 2115 O O . ILE A 1 277 ? 4.543 4.900 5.921 1.00 96.12 277 ILE A O 1
ATOM 2119 N N . ALA A 1 278 ? 6.346 3.750 5.279 1.00 96.06 278 ALA A N 1
ATOM 2120 C CA . ALA A 1 278 ? 6.197 4.025 3.855 1.00 96.06 278 ALA A CA 1
ATOM 2121 C C . ALA A 1 278 ? 6.099 2.706 3.084 1.00 96.06 278 ALA A C 1
ATOM 2123 O O . ALA A 1 278 ? 7.047 1.922 3.065 1.00 96.06 278 ALA A O 1
ATOM 2124 N N . ILE A 1 279 ? 4.956 2.455 2.446 1.00 94.00 279 ILE A N 1
ATOM 2125 C CA . ILE A 1 279 ? 4.719 1.277 1.610 1.00 94.00 279 ILE A CA 1
ATOM 2126 C C . ILE A 1 279 ? 4.622 1.721 0.156 1.00 94.00 279 ILE A C 1
ATOM 2128 O O . ILE A 1 279 ? 3.714 2.462 -0.209 1.00 94.00 279 ILE A O 1
ATOM 2132 N N . ARG A 1 280 ? 5.511 1.209 -0.694 1.00 92.06 280 ARG A N 1
ATOM 2133 C CA . ARG A 1 280 ? 5.387 1.313 -2.151 1.00 92.06 280 ARG A CA 1
ATOM 2134 C C . ARG A 1 280 ? 4.807 0.017 -2.685 1.00 92.06 280 ARG A C 1
ATOM 2136 O O . ARG A 1 280 ? 5.460 -1.031 -2.614 1.00 92.06 280 ARG A O 1
ATOM 2143 N N . LYS A 1 281 ? 3.586 0.085 -3.208 1.00 88.88 281 LYS A N 1
ATOM 2144 C CA . LYS A 1 281 ? 2.867 -1.090 -3.691 1.00 88.88 281 LYS A CA 1
ATOM 2145 C C . LYS A 1 281 ? 3.502 -1.617 -4.965 1.00 88.88 281 LYS A C 1
ATOM 2147 O O . LYS A 1 281 ? 3.914 -0.863 -5.847 1.00 88.88 281 LYS A O 1
ATOM 2152 N N . PHE A 1 282 ? 3.562 -2.936 -5.075 1.00 80.31 282 PHE A N 1
ATOM 2153 C CA . PHE A 1 282 ? 3.944 -3.572 -6.322 1.00 80.31 282 PHE A CA 1
ATOM 2154 C C . PHE A 1 282 ? 2.785 -3.462 -7.319 1.00 80.31 282 PHE A C 1
ATOM 2156 O O . PHE A 1 282 ? 1.694 -3.985 -7.084 1.00 80.31 282 PHE A O 1
ATOM 2163 N N . SER A 1 283 ? 2.998 -2.751 -8.429 1.00 70.62 283 SER A N 1
ATOM 2164 C CA . SER A 1 283 ? 1.964 -2.604 -9.456 1.00 70.62 283 SER A CA 1
ATOM 2165 C C . SER A 1 283 ? 1.700 -3.947 -10.128 1.00 70.62 283 SER A C 1
ATOM 2167 O O . SER A 1 283 ? 2.560 -4.471 -10.829 1.00 70.62 283 SER A O 1
ATOM 2169 N N . LYS A 1 284 ? 0.485 -4.481 -9.976 1.00 67.94 284 LYS A N 1
ATOM 2170 C CA . LYS A 1 284 ? 0.023 -5.667 -10.718 1.00 67.94 284 LYS A CA 1
ATOM 2171 C C . LYS A 1 284 ? -0.360 -5.353 -12.168 1.00 67.94 284 LYS A 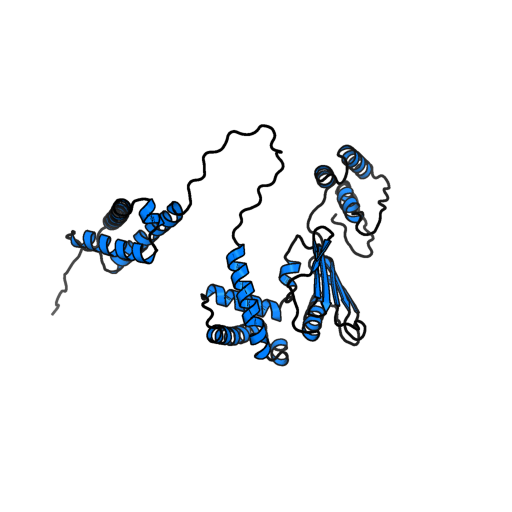C 1
ATOM 2173 O O . LYS A 1 284 ? -0.579 -6.270 -12.952 1.00 67.94 284 LYS A O 1
ATOM 2178 N N . LYS A 1 285 ? -0.491 -4.069 -12.523 1.00 67.00 285 LYS A N 1
ATOM 2179 C CA . LYS A 1 285 ? -0.922 -3.655 -13.860 1.00 67.00 285 LYS A CA 1
ATOM 2180 C C . LYS A 1 285 ? 0.233 -3.752 -14.840 1.00 67.00 285 LYS A C 1
ATOM 2182 O O . LYS A 1 285 ? 1.217 -3.020 -14.742 1.00 67.00 285 LYS A O 1
ATOM 2187 N N . GLU A 1 286 ? 0.056 -4.634 -15.809 1.00 70.56 286 GLU A N 1
ATOM 2188 C CA . GLU A 1 286 ? 0.983 -4.834 -16.907 1.00 70.56 286 GLU A CA 1
ATOM 2189 C C . GLU A 1 286 ? 0.874 -3.692 -17.923 1.00 70.56 286 GLU A C 1
ATOM 2191 O O . GLU A 1 286 ? -0.103 -3.583 -18.666 1.00 70.56 286 GLU A O 1
ATOM 2196 N N . ILE A 1 287 ? 1.885 -2.827 -17.974 1.00 85.19 287 ILE A N 1
ATOM 2197 C CA . ILE A 1 287 ? 1.960 -1.761 -18.976 1.00 85.19 287 ILE A CA 1
ATOM 2198 C C . ILE A 1 287 ? 2.794 -2.267 -20.155 1.00 85.19 287 ILE A C 1
ATOM 2200 O O . ILE A 1 287 ? 3.988 -2.520 -20.021 1.00 85.19 287 ILE A O 1
ATOM 2204 N N . THR A 1 288 ? 2.160 -2.423 -21.319 1.00 91.94 288 THR A N 1
ATOM 2205 C CA . THR A 1 288 ? 2.824 -2.799 -22.578 1.00 91.94 288 THR A CA 1
ATOM 2206 C C . THR A 1 288 ? 3.083 -1.582 -23.455 1.00 91.94 288 THR A C 1
ATOM 2208 O O . THR A 1 288 ? 2.419 -0.556 -23.313 1.00 91.94 288 THR A O 1
ATOM 2211 N N . LEU A 1 289 ? 3.988 -1.708 -24.432 1.00 94.62 289 LEU A N 1
ATOM 2212 C CA . LEU A 1 289 ? 4.228 -0.652 -25.425 1.00 94.62 289 LEU A CA 1
ATOM 2213 C C . LEU A 1 289 ? 2.940 -0.260 -26.178 1.00 94.62 289 LEU A C 1
ATOM 2215 O O . LEU A 1 289 ? 2.740 0.913 -26.476 1.00 94.62 289 LEU A O 1
ATOM 2219 N N . ASP A 1 290 ? 2.036 -1.213 -26.424 1.00 94.12 290 ASP A N 1
ATOM 2220 C CA . ASP A 1 290 ? 0.726 -0.957 -27.039 1.00 94.12 290 ASP A CA 1
ATOM 2221 C C . ASP A 1 290 ? -0.220 -0.173 -26.126 1.00 94.12 290 ASP A C 1
ATOM 2223 O O . ASP A 1 290 ? -0.941 0.714 -26.578 1.00 94.12 290 ASP A O 1
ATOM 2227 N N . VAL A 1 291 ? -0.230 -0.483 -24.826 1.00 92.69 291 VAL A N 1
ATOM 2228 C CA . VAL A 1 291 ? -0.985 0.297 -23.834 1.00 92.69 291 VAL A CA 1
ATOM 2229 C C . VAL A 1 291 ? -0.419 1.713 -23.741 1.00 92.69 291 VAL A C 1
ATOM 2231 O O . VAL A 1 291 ? -1.189 2.668 -23.766 1.00 92.69 291 VAL A O 1
ATOM 2234 N N . MET A 1 292 ? 0.908 1.866 -23.714 1.00 93.75 292 MET A N 1
ATOM 2235 C CA . MET A 1 292 ? 1.558 3.179 -23.677 1.00 93.75 292 MET A CA 1
ATOM 2236 C C . MET A 1 292 ? 1.227 4.022 -24.912 1.00 93.75 292 MET A C 1
ATOM 2238 O O . MET A 1 292 ? 0.995 5.220 -24.767 1.00 93.75 292 MET A O 1
ATOM 2242 N N . ALA A 1 293 ? 1.162 3.410 -26.099 1.00 94.88 293 ALA A N 1
ATOM 2243 C CA . ALA A 1 293 ? 0.747 4.097 -27.319 1.00 94.88 293 ALA A CA 1
ATOM 2244 C C . ALA A 1 293 ? -0.723 4.538 -27.260 1.00 94.88 293 ALA A C 1
ATOM 2246 O O . ALA A 1 293 ? -1.028 5.698 -27.524 1.00 94.88 293 ALA A O 1
ATOM 2247 N N . ARG A 1 294 ? -1.631 3.644 -26.839 1.00 94.00 294 ARG A N 1
ATOM 2248 C CA . ARG A 1 294 ? -3.064 3.963 -26.684 1.00 94.00 294 ARG A CA 1
ATOM 2249 C C . ARG A 1 294 ? -3.325 5.071 -25.665 1.00 94.00 294 ARG A C 1
ATOM 2251 O O . ARG A 1 294 ? -4.210 5.887 -25.873 1.00 94.00 294 ARG A O 1
ATOM 2258 N N . GLN A 1 295 ? -2.549 5.113 -24.585 1.00 91.75 295 GLN A N 1
ATOM 2259 C CA . GLN A 1 295 ? -2.643 6.148 -23.550 1.00 91.75 295 GLN A CA 1
ATOM 2260 C C . GLN A 1 295 ? -1.956 7.468 -23.939 1.00 91.75 295 GLN A C 1
ATOM 2262 O O . GLN A 1 295 ? -1.980 8.413 -23.157 1.00 91.75 295 GLN A O 1
ATOM 2267 N N . GLY A 1 296 ? -1.314 7.542 -25.110 1.00 91.94 296 GLY A N 1
ATOM 2268 C CA . GLY A 1 296 ? -0.603 8.740 -25.559 1.00 91.94 296 GLY A CA 1
ATOM 2269 C C . GLY A 1 296 ? 0.722 9.004 -24.835 1.00 91.94 296 GLY A C 1
ATOM 2270 O O . GLY A 1 296 ? 1.286 10.085 -24.980 1.00 91.94 296 GLY A O 1
ATOM 2271 N N . ASN A 1 297 ? 1.252 8.031 -24.084 1.00 91.81 297 ASN A N 1
ATOM 2272 C CA . ASN A 1 297 ? 2.556 8.150 -23.417 1.00 91.81 297 ASN A CA 1
ATOM 2273 C C . ASN A 1 297 ? 3.715 8.143 -24.431 1.00 91.81 297 ASN A C 1
ATOM 2275 O O . ASN A 1 297 ? 4.754 8.756 -24.200 1.00 91.81 297 ASN A O 1
ATOM 2279 N N . ILE A 1 298 ? 3.541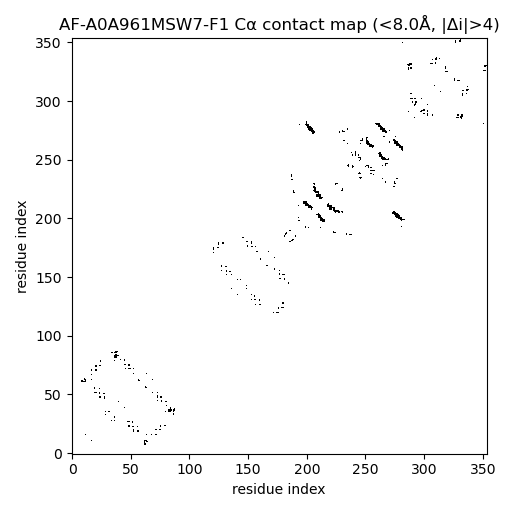 7.423 -25.545 1.00 95.12 298 ILE A N 1
ATOM 2280 C CA . ILE A 1 298 ? 4.446 7.370 -26.703 1.00 95.12 298 ILE A CA 1
ATOM 2281 C C . ILE A 1 298 ? 3.615 7.344 -27.992 1.00 95.12 298 ILE A C 1
ATOM 2283 O O . ILE A 1 298 ? 2.447 6.967 -27.962 1.00 95.12 298 ILE A O 1
ATOM 2287 N N . SER A 1 299 ? 4.198 7.700 -29.139 1.00 97.19 299 SER A N 1
ATOM 2288 C CA . SER A 1 299 ? 3.521 7.512 -30.429 1.00 97.19 299 SER A CA 1
ATOM 2289 C C . SER A 1 299 ? 3.505 6.037 -30.851 1.00 97.19 299 SER A C 1
ATOM 2291 O O . SER A 1 29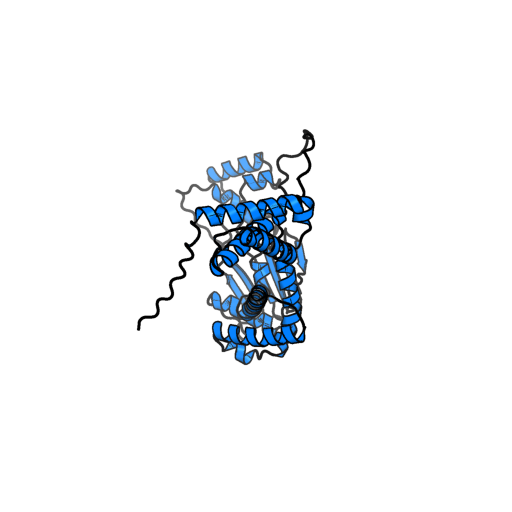9 ? 4.369 5.251 -30.453 1.00 97.19 299 SER A O 1
ATOM 2293 N N . THR A 1 300 ? 2.560 5.665 -31.716 1.00 96.88 300 THR A N 1
ATOM 2294 C CA . THR A 1 300 ? 2.485 4.323 -32.324 1.00 96.88 300 THR A CA 1
ATOM 2295 C C . THR A 1 300 ? 3.764 3.962 -33.085 1.00 96.88 300 THR A C 1
ATOM 2297 O O . THR A 1 300 ? 4.252 2.830 -33.004 1.00 96.88 300 THR A O 1
ATOM 2300 N N . ASP A 1 301 ? 4.360 4.940 -33.767 1.00 97.75 301 ASP A N 1
ATOM 2301 C CA . ASP A 1 301 ? 5.619 4.756 -34.492 1.00 97.75 301 ASP A CA 1
ATOM 2302 C C . ASP A 1 301 ? 6.771 4.473 -33.525 1.00 97.75 301 ASP A C 1
ATOM 2304 O O . ASP A 1 301 ? 7.546 3.540 -33.736 1.00 97.75 301 ASP A O 1
ATOM 2308 N N . MET A 1 302 ? 6.845 5.209 -32.411 1.00 97.25 302 MET A N 1
ATOM 2309 C CA . MET A 1 302 ? 7.855 4.977 -31.378 1.00 97.25 302 MET A CA 1
ATOM 2310 C C . MET A 1 302 ? 7.687 3.599 -30.735 1.00 97.25 302 MET A C 1
ATOM 2312 O O . MET A 1 302 ? 8.668 2.875 -30.578 1.00 97.25 302 MET A O 1
ATOM 2316 N N . ALA A 1 303 ? 6.454 3.190 -30.419 1.00 97.06 303 ALA A N 1
ATOM 2317 C CA . ALA A 1 303 ? 6.183 1.844 -29.919 1.00 97.06 303 ALA A CA 1
ATOM 2318 C C . ALA A 1 303 ? 6.699 0.772 -30.892 1.00 97.06 303 ALA A C 1
ATOM 2320 O O . ALA A 1 303 ? 7.335 -0.193 -30.469 1.00 97.06 303 ALA A O 1
ATOM 2321 N N . THR A 1 304 ? 6.492 0.963 -32.196 1.00 97.12 304 THR A N 1
ATOM 2322 C CA . THR A 1 304 ? 6.988 0.051 -33.237 1.00 97.12 304 THR A CA 1
ATOM 2323 C C . THR A 1 304 ? 8.515 0.005 -33.269 1.00 97.12 304 THR A C 1
ATOM 2325 O O . THR A 1 304 ? 9.096 -1.081 -33.261 1.00 97.12 304 THR A O 1
ATOM 2328 N N . VAL A 1 305 ? 9.178 1.164 -33.229 1.00 97.62 305 VAL A N 1
ATOM 2329 C CA . VAL A 1 305 ? 10.645 1.253 -33.179 1.00 97.62 305 VAL A CA 1
ATOM 2330 C C . VAL A 1 305 ? 11.199 0.529 -31.952 1.00 97.62 305 VAL A C 1
ATOM 2332 O O . VAL A 1 305 ? 12.124 -0.270 -32.083 1.00 97.62 305 VAL A O 1
ATOM 2335 N N . LEU A 1 306 ? 10.612 0.740 -30.772 1.00 97.12 306 LEU A N 1
ATOM 2336 C CA . LEU A 1 306 ? 11.055 0.099 -29.531 1.00 97.12 306 LEU A CA 1
ATOM 2337 C C . LEU A 1 306 ? 10.838 -1.421 -29.547 1.00 97.12 306 LEU A C 1
ATOM 2339 O O . LEU A 1 306 ? 11.702 -2.158 -29.073 1.00 97.12 306 LEU A O 1
ATOM 2343 N N . LYS A 1 307 ? 9.739 -1.907 -30.144 1.00 96.44 307 LYS A N 1
ATOM 2344 C CA . LYS A 1 307 ? 9.504 -3.348 -30.349 1.00 96.44 307 LYS A CA 1
ATOM 2345 C C . LYS A 1 307 ? 10.584 -3.980 -31.225 1.00 96.44 307 LYS A C 1
ATOM 2347 O O . LYS A 1 307 ? 11.110 -5.040 -30.887 1.00 96.44 307 LYS A O 1
ATOM 2352 N N . ILE A 1 308 ? 10.923 -3.327 -32.338 1.00 96.56 308 ILE A N 1
ATOM 2353 C CA . ILE A 1 308 ? 11.976 -3.789 -33.251 1.00 96.56 308 ILE A CA 1
ATOM 2354 C C . ILE A 1 308 ? 13.331 -3.765 -32.542 1.00 96.56 308 ILE A C 1
ATOM 2356 O O . ILE A 1 308 ? 14.050 -4.757 -32.585 1.00 96.56 308 ILE A O 1
ATOM 2360 N N . ALA A 1 309 ? 13.660 -2.671 -31.853 1.00 96.69 309 ALA A N 1
ATOM 2361 C CA . ALA A 1 309 ? 14.918 -2.518 -31.131 1.00 96.69 309 ALA A CA 1
ATOM 2362 C C . ALA A 1 309 ? 15.099 -3.586 -30.038 1.00 96.69 309 ALA A C 1
ATOM 2364 O O . ALA A 1 309 ? 16.179 -4.167 -29.926 1.00 96.69 309 ALA A O 1
ATOM 2365 N N . GLY A 1 310 ? 14.032 -3.886 -29.286 1.00 93.56 310 GLY A N 1
ATOM 2366 C CA . GLY A 1 310 ? 14.017 -4.954 -28.286 1.00 93.56 310 GLY A CA 1
ATOM 2367 C C . GLY A 1 310 ? 14.245 -6.335 -28.906 1.00 93.56 310 GLY A C 1
ATOM 2368 O O . GLY A 1 310 ? 15.163 -7.041 -28.500 1.00 93.56 310 GLY A O 1
ATOM 2369 N N . ARG A 1 311 ? 13.491 -6.689 -29.959 1.00 93.62 311 ARG A N 1
ATOM 2370 C CA . ARG A 1 311 ? 13.657 -7.978 -30.663 1.00 93.62 311 ARG A CA 1
ATOM 2371 C C . ARG A 1 311 ? 14.996 -8.123 -31.382 1.00 93.62 311 ARG A C 1
ATOM 2373 O O . ARG A 1 311 ? 15.500 -9.231 -31.526 1.00 93.62 311 ARG A O 1
ATOM 2380 N N . ALA A 1 312 ? 15.579 -7.016 -31.831 1.00 95.19 312 ALA A N 1
ATOM 2381 C CA . ALA A 1 312 ? 16.902 -6.981 -32.444 1.00 95.19 312 ALA A CA 1
ATOM 2382 C C . ALA A 1 312 ? 18.048 -7.013 -31.415 1.00 95.19 312 ALA A C 1
ATOM 2384 O O . ALA A 1 312 ? 19.211 -6.976 -31.814 1.00 95.19 312 ALA A O 1
ATOM 2385 N N . ARG A 1 313 ? 17.738 -7.090 -30.109 1.00 92.88 313 ARG A N 1
ATOM 2386 C CA . ARG A 1 313 ? 18.710 -7.140 -29.004 1.00 92.88 313 ARG A CA 1
ATOM 2387 C C . ARG A 1 313 ? 19.669 -5.950 -29.002 1.00 92.88 313 ARG A C 1
ATOM 2389 O O . ARG A 1 313 ? 20.866 -6.092 -28.748 1.00 92.88 313 ARG A O 1
ATOM 2396 N N . LEU A 1 314 ? 19.150 -4.766 -29.322 1.00 96.12 314 LEU A N 1
ATOM 2397 C CA . LEU A 1 314 ? 19.938 -3.545 -29.226 1.00 96.12 314 LEU A CA 1
ATOM 2398 C C . LEU A 1 314 ? 20.195 -3.201 -27.755 1.00 96.12 314 LEU A C 1
ATOM 2400 O O . LEU A 1 314 ? 19.347 -3.414 -26.890 1.00 96.12 314 LEU A O 1
ATOM 2404 N N . ASN A 1 315 ? 21.361 -2.620 -27.480 1.00 96.19 315 ASN A N 1
ATOM 2405 C CA . ASN A 1 315 ? 21.664 -2.077 -26.161 1.00 96.19 315 ASN A CA 1
ATOM 2406 C C . ASN A 1 315 ? 20.916 -0.753 -25.988 1.00 96.19 315 ASN A C 1
ATOM 2408 O O . ASN A 1 315 ? 21.149 0.191 -26.743 1.00 96.19 315 ASN A O 1
ATOM 2412 N N . ILE A 1 316 ? 20.019 -0.686 -25.006 1.00 95.06 316 ILE A N 1
ATOM 2413 C CA . ILE A 1 316 ? 19.119 0.453 -24.808 1.00 95.06 316 ILE A CA 1
ATOM 2414 C C . ILE A 1 316 ? 19.267 0.959 -23.377 1.00 95.06 316 ILE A C 1
ATOM 2416 O O . ILE A 1 316 ? 19.163 0.193 -22.421 1.00 95.06 316 ILE A O 1
ATOM 2420 N N . LEU A 1 317 ? 19.495 2.264 -23.238 1.00 96.06 317 LEU A N 1
ATOM 2421 C CA . LEU A 1 317 ? 19.514 2.961 -21.957 1.00 96.06 317 LEU A CA 1
ATOM 2422 C C . LEU A 1 317 ? 18.262 3.830 -21.844 1.00 96.06 317 LEU A C 1
ATOM 2424 O O . LEU A 1 317 ? 18.017 4.681 -22.697 1.00 96.06 317 LEU A O 1
ATOM 2428 N N . ILE A 1 318 ? 17.498 3.644 -20.770 1.00 95.19 318 ILE A N 1
ATOM 2429 C CA . ILE A 1 318 ? 16.315 4.453 -20.471 1.00 95.19 318 ILE A CA 1
ATOM 2430 C C . ILE A 1 318 ? 16.677 5.457 -19.375 1.00 95.19 318 ILE A C 1
ATOM 2432 O O . ILE A 1 318 ? 17.013 5.078 -18.253 1.00 95.19 318 ILE A O 1
ATOM 2436 N N . SER A 1 319 ? 16.596 6.747 -19.693 1.00 95.19 319 SER A N 1
ATOM 2437 C CA . SER A 1 319 ? 16.969 7.849 -18.798 1.00 95.19 319 SER A CA 1
ATOM 2438 C C . SER A 1 319 ? 15.814 8.825 -18.568 1.00 95.19 319 SER A C 1
ATOM 2440 O O . SER A 1 319 ? 14.965 8.996 -19.435 1.00 95.19 319 SER A O 1
ATOM 2442 N N . GLY A 1 320 ? 15.807 9.502 -17.417 1.00 93.19 320 GLY A N 1
ATOM 2443 C CA . GLY A 1 320 ? 14.751 10.437 -17.016 1.00 93.19 320 GLY A CA 1
ATOM 2444 C C . GLY A 1 320 ? 14.727 10.685 -15.504 1.00 93.19 320 GLY A C 1
ATOM 2445 O O . GLY A 1 320 ? 15.348 9.945 -14.733 1.00 93.19 320 GLY A O 1
ATOM 2446 N N . GLY A 1 321 ? 13.987 11.705 -15.060 1.00 88.31 321 GLY A N 1
ATOM 2447 C CA . GLY A 1 321 ? 13.841 12.051 -13.638 1.00 88.31 321 GLY A CA 1
ATOM 2448 C C . GLY A 1 321 ? 13.168 10.955 -12.798 1.00 88.31 321 GLY A C 1
ATOM 2449 O O . GLY A 1 321 ? 12.624 9.979 -13.329 1.00 88.31 321 GLY A O 1
ATOM 2450 N N . THR A 1 322 ? 13.209 11.071 -11.473 1.00 80.94 322 THR A N 1
ATOM 2451 C CA . THR A 1 322 ?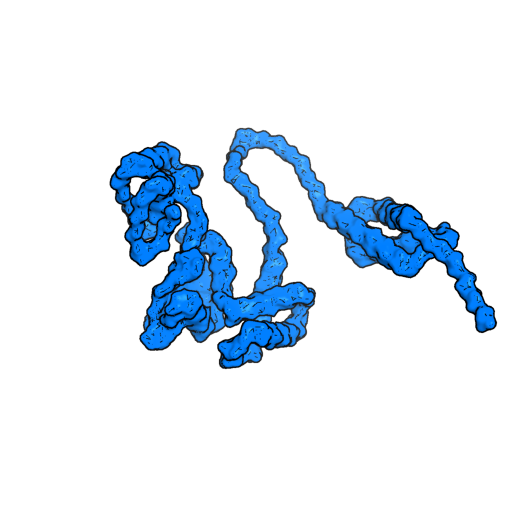 12.454 10.184 -10.567 1.00 80.94 322 THR A CA 1
ATOM 2452 C C . THR A 1 322 ? 10.956 10.264 -10.886 1.00 80.94 322 THR A C 1
ATOM 2454 O O . THR A 1 322 ? 10.456 11.341 -11.185 1.00 80.94 322 THR A O 1
ATOM 2457 N N . GLY A 1 323 ? 10.258 9.124 -10.915 1.00 79.12 323 GLY A N 1
ATOM 2458 C CA . GLY A 1 323 ? 8.822 9.075 -11.240 1.00 79.12 323 GLY A CA 1
ATOM 2459 C C . GLY A 1 323 ? 8.456 9.228 -12.727 1.00 79.12 323 GLY A C 1
ATOM 2460 O O . GLY A 1 323 ? 7.294 9.089 -13.075 1.00 79.12 323 GLY A O 1
ATOM 2461 N N . SER A 1 324 ? 9.416 9.433 -13.637 1.00 86.75 324 SER A N 1
ATOM 2462 C CA . SER A 1 324 ? 9.141 9.622 -15.082 1.00 86.75 324 SER A CA 1
ATOM 2463 C C . SER A 1 324 ? 8.740 8.356 -15.864 1.00 86.75 324 SER A C 1
ATOM 2465 O O . SER A 1 324 ? 8.643 8.398 -17.085 1.00 86.75 324 SER A O 1
ATOM 2467 N N . GLY A 1 325 ? 8.540 7.214 -15.196 1.00 87.75 325 GLY A N 1
ATOM 2468 C CA . GLY A 1 325 ? 8.135 5.965 -15.857 1.00 87.75 325 GLY A CA 1
ATOM 2469 C C . GLY A 1 325 ? 9.271 5.148 -16.489 1.00 87.75 325 GLY A C 1
ATOM 2470 O O . GLY A 1 325 ? 9.005 4.287 -17.323 1.00 87.75 325 GLY A O 1
ATOM 2471 N N . LYS A 1 326 ? 10.535 5.367 -16.092 1.00 92.69 326 LYS A N 1
ATOM 2472 C CA . LYS A 1 326 ? 11.695 4.607 -16.611 1.00 92.69 326 LYS A CA 1
ATOM 2473 C C . LYS A 1 326 ? 11.540 3.094 -16.455 1.00 92.69 326 LYS A C 1
ATOM 2475 O O . LYS A 1 326 ? 11.627 2.369 -17.440 1.00 92.69 326 LYS A O 1
ATOM 2480 N N . THR A 1 327 ? 11.308 2.630 -15.225 1.00 88.56 327 THR A N 1
ATOM 2481 C CA . THR A 1 327 ? 11.134 1.201 -14.945 1.00 88.56 327 THR A CA 1
ATOM 2482 C C . THR A 1 327 ? 9.915 0.659 -15.684 1.00 88.56 327 THR A C 1
ATOM 2484 O O . THR A 1 327 ? 9.970 -0.431 -16.238 1.00 88.56 327 THR A O 1
ATOM 2487 N N . THR A 1 328 ? 8.840 1.445 -15.782 1.00 89.44 328 THR A N 1
ATOM 2488 C CA . THR A 1 328 ? 7.639 1.078 -16.540 1.00 89.44 328 THR A CA 1
ATOM 2489 C C . THR A 1 328 ? 7.954 0.819 -18.010 1.00 89.44 328 THR A C 1
ATOM 2491 O O . THR A 1 328 ? 7.558 -0.213 -18.544 1.00 89.44 328 THR A O 1
ATOM 2494 N N . LEU A 1 329 ? 8.709 1.713 -18.658 1.00 93.12 329 LEU A N 1
ATOM 2495 C CA . LEU A 1 329 ? 9.129 1.521 -20.044 1.00 93.12 329 LEU A CA 1
ATOM 2496 C C . LEU A 1 329 ? 10.069 0.319 -20.183 1.00 93.12 329 LEU A C 1
ATOM 2498 O O . LEU A 1 329 ? 9.902 -0.476 -21.103 1.00 93.12 329 LEU A O 1
ATOM 2502 N N . LEU A 1 330 ? 11.020 0.154 -19.258 1.00 93.25 330 LEU A N 1
ATOM 2503 C CA . LEU A 1 330 ? 11.925 -0.997 -19.249 1.00 93.25 330 LEU A CA 1
ATOM 2504 C C . LEU A 1 330 ? 11.144 -2.315 -19.169 1.00 93.25 330 LEU A C 1
ATOM 2506 O O . LEU A 1 330 ? 11.431 -3.237 -19.923 1.00 93.25 330 LEU A O 1
ATOM 2510 N N . ASN A 1 331 ? 10.127 -2.375 -18.311 1.00 90.94 331 ASN A N 1
ATOM 2511 C CA . ASN A 1 331 ? 9.273 -3.543 -18.127 1.00 90.94 331 ASN A CA 1
ATOM 2512 C C . ASN A 1 331 ? 8.354 -3.797 -19.341 1.00 90.94 331 ASN A C 1
ATOM 2514 O O . ASN A 1 331 ? 8.078 -4.934 -19.710 1.00 90.94 331 ASN A O 1
ATOM 2518 N N . ALA A 1 332 ? 7.911 -2.740 -20.026 1.00 92.50 332 ALA A N 1
ATOM 2519 C CA . ALA A 1 332 ? 7.176 -2.874 -21.283 1.00 92.50 332 ALA A CA 1
ATOM 2520 C C . ALA A 1 332 ? 8.069 -3.427 -22.410 1.00 92.50 332 ALA A C 1
ATOM 2522 O O . ALA A 1 332 ? 7.623 -4.236 -23.227 1.00 92.50 332 ALA A O 1
ATOM 2523 N N . MET A 1 333 ? 9.327 -2.979 -22.461 1.00 93.00 333 MET A N 1
ATOM 2524 C CA . MET A 1 333 ? 10.311 -3.395 -23.460 1.00 93.00 333 MET A CA 1
ATOM 2525 C C . MET A 1 333 ? 10.877 -4.789 -23.204 1.00 93.00 333 MET A C 1
ATOM 2527 O O . MET A 1 333 ? 11.176 -5.499 -24.162 1.00 93.00 333 MET A O 1
ATOM 2531 N N . SER A 1 334 ? 11.010 -5.193 -21.942 1.00 91.31 334 SER A N 1
ATOM 2532 C CA . SER A 1 334 ? 11.563 -6.492 -21.554 1.00 91.31 334 SER A CA 1
ATOM 2533 C C . SER A 1 334 ? 10.761 -7.667 -22.132 1.00 91.31 334 SER A C 1
ATOM 2535 O O . SER A 1 334 ? 11.325 -8.709 -22.440 1.00 91.31 334 SER A O 1
ATOM 2537 N N . ARG A 1 335 ? 9.473 -7.456 -22.428 1.00 90.12 335 ARG A N 1
ATOM 2538 C CA . ARG A 1 335 ? 8.589 -8.409 -23.128 1.00 90.12 335 ARG A CA 1
ATOM 2539 C C . ARG A 1 335 ? 8.991 -8.717 -24.567 1.00 90.12 335 ARG A C 1
ATOM 2541 O O . ARG A 1 335 ? 8.437 -9.624 -25.178 1.00 90.12 335 ARG A O 1
ATOM 2548 N N . MET A 1 336 ? 9.884 -7.922 -25.152 1.00 93.06 336 MET A N 1
ATOM 2549 C CA . MET A 1 336 ? 10.409 -8.176 -26.494 1.00 93.06 336 MET A CA 1
ATOM 2550 C C . MET A 1 336 ? 11.526 -9.222 -26.495 1.00 93.06 336 MET A C 1
ATOM 2552 O O . MET A 1 336 ? 11.921 -9.660 -27.575 1.00 93.06 336 MET A O 1
ATOM 2556 N N . ILE A 1 337 ? 12.017 -9.610 -25.313 1.00 91.19 337 ILE A N 1
ATOM 2557 C CA . ILE A 1 337 ? 12.968 -10.704 -25.133 1.00 91.19 337 ILE A CA 1
ATOM 2558 C C . ILE A 1 337 ? 12.237 -12.024 -25.398 1.00 91.19 337 ILE A C 1
ATOM 2560 O O . ILE A 1 337 ? 11.157 -12.267 -24.860 1.00 91.19 337 ILE A O 1
ATOM 2564 N N . ASP A 1 338 ? 12.809 -12.869 -26.252 1.00 89.00 338 ASP A N 1
ATOM 2565 C CA . ASP A 1 338 ? 12.229 -14.171 -26.581 1.00 89.00 338 ASP A CA 1
ATOM 2566 C C . ASP A 1 338 ? 12.314 -15.143 -25.388 1.00 89.00 338 ASP A C 1
ATOM 2568 O O . ASP A 1 338 ? 13.302 -15.158 -24.656 1.00 89.00 338 ASP A O 1
ATOM 2572 N N . HIS A 1 339 ? 11.296 -15.990 -25.194 1.00 87.12 339 HIS A N 1
ATOM 2573 C CA . HIS A 1 339 ? 11.239 -16.931 -24.065 1.00 87.12 339 HIS A CA 1
ATOM 2574 C C . HIS A 1 339 ? 12.361 -17.986 -24.070 1.00 87.12 339 HIS A C 1
ATOM 2576 O O . HIS A 1 339 ? 12.629 -18.596 -23.036 1.00 87.12 339 HIS A O 1
ATOM 2582 N N . GLY A 1 340 ? 13.011 -18.226 -25.213 1.00 90.12 340 GLY A N 1
ATOM 2583 C CA . GLY A 1 340 ? 14.184 -19.095 -25.317 1.00 90.12 340 GLY A CA 1
ATOM 2584 C C . GLY A 1 340 ? 15.496 -18.427 -24.896 1.00 90.12 340 GLY A C 1
ATOM 2585 O O . GLY A 1 340 ? 16.531 -19.095 -24.833 1.00 90.12 340 GLY A O 1
ATOM 2586 N N . GLU A 1 341 ? 15.490 -17.121 -24.624 1.00 90.50 341 GLU A N 1
ATOM 2587 C CA . GLU A 1 341 ? 16.679 -16.375 -24.228 1.00 90.50 341 GLU A CA 1
ATOM 2588 C C . GLU A 1 341 ? 16.921 -16.461 -22.718 1.00 90.50 341 GLU A C 1
ATOM 2590 O O . GLU A 1 341 ? 16.012 -16.418 -21.890 1.00 90.50 341 GLU A O 1
ATOM 2595 N N . ARG A 1 342 ? 18.196 -16.570 -22.336 1.00 92.88 342 ARG A N 1
ATOM 2596 C CA . ARG A 1 342 ? 18.589 -16.516 -20.929 1.00 92.88 342 ARG A CA 1
ATOM 2597 C C . ARG A 1 342 ? 18.693 -15.058 -20.490 1.00 92.88 342 ARG A C 1
ATOM 2599 O O . ARG A 1 342 ? 19.651 -14.382 -20.862 1.00 92.88 342 ARG A O 1
ATOM 2606 N N . THR A 1 343 ? 17.785 -14.626 -19.622 1.00 89.88 343 THR A N 1
ATOM 2607 C CA . THR A 1 343 ? 17.795 -13.277 -19.037 1.00 89.88 343 THR A CA 1
ATOM 2608 C C . THR A 1 343 ? 18.397 -13.292 -17.633 1.00 89.88 343 THR A C 1
ATOM 2610 O O . THR A 1 343 ? 18.125 -14.187 -16.834 1.00 89.88 343 THR A O 1
ATOM 2613 N N . ILE A 1 344 ? 19.234 -12.297 -17.330 1.00 92.19 344 ILE A N 1
ATOM 2614 C CA . ILE A 1 344 ? 19.784 -12.043 -15.994 1.00 92.19 344 ILE A CA 1
ATOM 2615 C C . ILE A 1 344 ? 19.412 -10.610 -15.624 1.00 92.19 344 ILE A C 1
ATOM 2617 O O . ILE A 1 344 ? 19.824 -9.678 -16.314 1.00 92.19 344 ILE A O 1
ATOM 2621 N N . THR A 1 345 ? 18.656 -10.433 -14.543 1.00 90.94 345 THR A N 1
ATOM 2622 C CA . THR A 1 345 ? 18.367 -9.115 -13.973 1.00 90.94 345 THR A CA 1
ATOM 2623 C C . THR A 1 345 ? 19.252 -8.870 -12.759 1.00 90.94 345 THR A C 1
ATOM 2625 O O . THR A 1 345 ? 19.507 -9.767 -11.955 1.00 90.94 345 THR A O 1
ATOM 2628 N N . ILE A 1 346 ? 19.765 -7.646 -12.652 1.00 91.19 346 ILE A N 1
ATOM 2629 C CA . ILE A 1 346 ? 20.504 -7.173 -11.484 1.00 91.19 346 ILE A CA 1
ATOM 2630 C C . ILE A 1 346 ? 19.795 -5.907 -11.040 1.00 91.19 346 ILE A C 1
ATOM 2632 O O . ILE A 1 346 ? 19.859 -4.879 -11.710 1.00 91.19 346 ILE A O 1
ATOM 2636 N N . GLU A 1 347 ? 19.080 -6.012 -9.932 1.00 84.75 347 GLU A N 1
ATOM 2637 C CA . GLU A 1 347 ? 18.266 -4.937 -9.391 1.00 84.75 347 GLU A CA 1
ATOM 2638 C C . GLU A 1 347 ? 18.582 -4.814 -7.903 1.00 84.75 347 GLU A C 1
ATOM 2640 O O . GLU A 1 347 ? 18.642 -5.824 -7.202 1.00 84.75 347 GLU A O 1
ATOM 2645 N N . ASP A 1 348 ? 18.759 -3.583 -7.419 1.00 77.19 348 ASP A N 1
ATOM 2646 C CA . ASP A 1 348 ? 18.849 -3.321 -5.974 1.00 77.19 348 ASP A CA 1
ATOM 2647 C C . ASP A 1 348 ? 17.553 -3.772 -5.282 1.00 77.19 348 ASP A C 1
ATOM 2649 O O . ASP A 1 348 ? 17.538 -4.393 -4.221 1.00 77.19 348 ASP A O 1
ATOM 2653 N N . ALA A 1 349 ? 16.433 -3.581 -5.980 1.00 66.00 349 ALA A N 1
ATOM 2654 C CA . ALA A 1 349 ? 15.187 -4.213 -5.626 1.00 66.00 349 ALA A CA 1
ATOM 2655 C C . ALA A 1 349 ? 14.398 -4.579 -6.889 1.00 66.00 349 ALA A C 1
ATOM 2657 O O . ALA A 1 349 ? 14.208 -3.747 -7.770 1.00 66.00 349 ALA A O 1
ATOM 2658 N N . ALA A 1 350 ? 13.910 -5.822 -6.954 1.00 70.94 350 ALA A N 1
ATOM 2659 C CA . ALA A 1 350 ? 13.194 -6.333 -8.122 1.00 70.94 350 ALA A CA 1
ATOM 2660 C C . ALA A 1 350 ? 11.907 -5.536 -8.395 1.00 70.94 350 ALA A C 1
ATOM 2662 O O . ALA A 1 350 ? 11.036 -5.473 -7.517 1.00 70.94 350 ALA A O 1
ATOM 2663 N N . GLU A 1 351 ? 11.829 -4.909 -9.567 1.00 76.31 351 GLU A N 1
ATOM 2664 C CA . GLU A 1 351 ? 10.661 -4.213 -10.132 1.00 76.31 351 GLU A CA 1
ATOM 2665 C C . GLU A 1 351 ? 10.223 -4.833 -11.462 1.00 76.31 351 GLU A C 1
ATOM 2667 O O . GLU A 1 351 ? 9.074 -4.654 -11.868 1.00 76.31 351 GLU A O 1
ATOM 2672 N N . LEU A 1 352 ? 11.121 -5.553 -12.140 1.00 80.88 352 LEU A N 1
ATOM 2673 C CA . LEU A 1 352 ? 10.839 -6.175 -13.427 1.00 80.88 352 LEU A CA 1
ATOM 2674 C C . LEU A 1 352 ? 9.892 -7.374 -13.306 1.00 80.88 352 LEU A C 1
ATOM 2676 O O . LEU A 1 352 ? 10.004 -8.203 -12.403 1.00 80.88 352 LEU A O 1
ATOM 2680 N N . GLN A 1 353 ? 8.968 -7.461 -14.261 1.00 74.81 353 GLN A N 1
ATOM 2681 C CA . GLN A 1 353 ? 8.016 -8.554 -14.442 1.00 74.81 353 GLN A CA 1
ATOM 2682 C C . GLN A 1 353 ? 8.326 -9.208 -15.793 1.00 74.81 353 GLN A C 1
ATOM 2684 O O . GLN A 1 353 ? 7.892 -8.721 -16.837 1.00 74.81 353 GLN A O 1
ATOM 2689 N N . LEU A 1 354 ? 9.151 -10.255 -15.757 1.00 74.12 354 LEU A N 1
ATOM 2690 C CA . LEU A 1 354 ? 9.658 -10.983 -16.925 1.00 74.12 354 LEU A CA 1
ATOM 2691 C C . LEU A 1 354 ? 8.957 -12.323 -17.121 1.00 74.12 354 LEU A C 1
ATOM 2693 O O . LEU A 1 354 ? 8.761 -13.021 -16.100 1.00 74.12 354 LEU A O 1
#

Nearest PDB structures (foldseek):
  8rkd-assembly1_B  TM=8.225E-01  e=2.972E-18  Caulobacter vibrioides NA1000
  8rjf-assembly1_C  TM=6.704E-01  e=3.015E-19  Caulobacter vibrioides NA1000
  2oap-assembly1_2  TM=6.740E-01  e=1.593E-10  Archaeoglobus fulgidus DSM 4304
  2gza-assembly1_A-2  TM=5.860E-01  e=2.747E-09  Brucella suis 1330
  2gza-assembly1_C  TM=5.890E-01  e=9.306E-09  Brucella suis 1330

Secondary structure (DSSP, 8-state):
---------PPPPHHHHHHHHHHHHHHHHHHHHHHHHHH--HHHHHHHHHHHHHHHHHT-SSPPPHHHHHHHHHHHHHHHHHHHHHHTSPPPPPPP---TT--TT---------HHHHHHHHHHHHHHHHHHHHH--HHHHTTS-HHHHHHHHHHHHHHHHHHTT----HHHHHHHHHHHHHHHHSSGGGHHHHH-TTEEEEEEESTT-EEEEETTEEEE-S---SSHHHHHHHHHHHHHTTT---BTTB-EEEEE-TTS-EEEEE-TTT-TTS-EEEEE--------HHHHHHTTSS-HHHHHHHHHHHHTT-------STTSSHHHHHHHHHTTS-TTS------SS-----

Solvent-accessible surface area (backbone atoms only — not comparable to full-atom values): 20998 Å² total; per-residue (Å²): 131,86,81,82,85,82,77,85,71,73,76,69,54,77,70,57,54,52,51,51,40,52,51,38,48,50,53,50,47,72,74,39,40,67,68,45,40,36,71,52,52,76,67,58,49,44,52,53,46,46,55,47,45,51,56,60,47,69,76,42,94,73,64,70,51,76,67,56,51,55,48,43,45,50,54,41,40,52,53,53,50,54,49,20,59,58,54,63,50,79,81,78,78,82,82,76,82,82,66,96,78,73,70,98,76,72,73,77,80,77,88,70,87,66,57,68,64,54,51,51,48,52,54,50,41,67,64,46,49,67,57,49,61,73,72,53,58,67,80,55,59,76,72,47,53,73,70,57,41,44,54,56,50,39,55,55,50,53,54,50,35,60,76,69,67,57,90,68,54,77,67,55,48,54,49,41,43,47,55,53,41,39,40,75,74,45,69,25,72,47,46,67,59,71,69,35,86,66,45,46,33,39,38,31,61,24,24,81,39,28,35,34,26,43,92,91,40,84,42,81,52,96,48,53,50,89,36,49,70,52,47,47,53,43,51,35,48,62,34,44,79,64,78,43,73,58,43,78,91,39,32,61,44,78,50,58,48,97,81,60,21,39,36,41,39,34,27,47,82,79,25,83,87,37,31,31,39,40,36,43,53,53,78,84,75,85,58,39,47,68,54,36,26,76,72,64,77,41,51,65,67,54,36,51,51,48,48,50,40,35,60,67,67,55,92,79,85,81,83,76,64,88,90,68,48,52,68,54,51,50,40,24,44,55,70,37,55,58,91,89,57,91,82,84,86,90,61,101,64,85,80,75,74,132

Foldseek 3Di:
DDDDPDDDLPAPPPVVLVVLLVVLLVVVCVVQPLVRLLVDDLVRQLVSSLVSSVVSQVPDPRHHDPVSSVVSSVVSSVVSVVSNVVSNDDDDDDDDDDDPPDDPPPDPPDPDPPPPLVVVLVVLLVVLVVVLVVVDDLVVLVVDDLVVNLVVSLVSSVVSCVVVVPDDDPVSSNVSSVLNSCLSPNLHLCVVVLPDLQWFKWKDLWFAFIWTDGPNDIDTDPGGHDGLVSLVVSVQVQQVVQVHGDDAVRQWDWDAGPQRKIKIWGAPPVNVSGIMIMIGGQNPDQDALVNCCVVVVDPPVVSVVLLVCLLVVHDDDFDDDPPSCRLVVVQNSPVSDDPPDDDDDDDPGDNHDD